Protein AF-A0A483NB66-F1 (afdb_monomer_lite)

Organism: Klebsiella pneumoniae (NCBI:txid573)

Structure (mmCIF, N/CA/C/O backbone):
data_AF-A0A483NB66-F1
#
_entry.id   AF-A0A483NB66-F1
#
loop_
_atom_site.group_PDB
_atom_site.id
_atom_site.type_symbol
_atom_site.label_atom_id
_atom_site.label_alt_id
_atom_site.label_comp_id
_atom_site.label_asym_id
_atom_site.label_entity_id
_atom_site.label_seq_id
_atom_site.pdbx_PDB_ins_code
_atom_site.Cartn_x
_atom_site.Cartn_y
_atom_site.Cartn_z
_atom_site.occupancy
_atom_site.B_iso_or_equiv
_atom_site.auth_seq_id
_atom_site.auth_comp_id
_atom_site.auth_asym_id
_atom_site.auth_atom_id
_atom_site.pdbx_PDB_model_num
ATOM 1 N N . MET A 1 1 ? 7.388 -8.065 25.284 1.00 48.97 1 MET A N 1
ATOM 2 C CA . MET A 1 1 ? 6.038 -8.455 24.818 1.00 48.97 1 MET A CA 1
ATOM 3 C C . MET A 1 1 ? 6.071 -9.949 24.514 1.00 48.97 1 MET A C 1
ATOM 5 O O . MET A 1 1 ? 6.668 -10.330 23.519 1.00 48.97 1 MET A O 1
ATOM 9 N N . GLN A 1 2 ? 5.559 -10.800 25.410 1.00 56.94 2 GLN A N 1
ATOM 10 C CA . GLN A 1 2 ? 5.579 -12.256 25.209 1.00 56.94 2 GLN A CA 1
ATOM 11 C C . GLN A 1 2 ? 4.582 -12.650 24.110 1.00 56.94 2 GLN A C 1
ATOM 13 O O . GLN A 1 2 ? 3.421 -12.242 24.143 1.00 56.94 2 GLN A O 1
ATOM 18 N N . LEU A 1 3 ? 5.042 -13.415 23.119 1.00 62.09 3 LEU A N 1
ATOM 19 C CA . LEU A 1 3 ? 4.192 -13.994 22.080 1.00 62.09 3 LEU A CA 1
ATOM 20 C C . LEU A 1 3 ? 3.319 -15.087 22.700 1.00 62.09 3 LEU A C 1
ATOM 22 O O . LEU A 1 3 ? 3.818 -16.022 23.322 1.00 62.09 3 LEU A O 1
ATOM 26 N N . ARG A 1 4 ? 2.002 -14.969 22.539 1.00 76.44 4 ARG A N 1
ATOM 27 C CA . ARG A 1 4 ? 1.055 -15.940 23.084 1.00 76.44 4 ARG A CA 1
ATOM 28 C C . ARG A 1 4 ? 1.075 -17.219 22.248 1.00 76.44 4 ARG A C 1
ATOM 30 O O . ARG A 1 4 ? 1.084 -17.143 21.022 1.00 76.44 4 ARG A O 1
ATOM 37 N N . ARG A 1 5 ? 1.020 -18.384 22.904 1.00 80.88 5 ARG A N 1
ATOM 38 C CA . ARG A 1 5 ? 1.103 -19.710 22.258 1.00 80.88 5 ARG A CA 1
ATOM 39 C C . ARG A 1 5 ? 0.131 -19.872 21.085 1.00 80.88 5 ARG A C 1
ATOM 41 O O . ARG A 1 5 ? 0.538 -20.330 20.029 1.00 80.88 5 ARG A O 1
ATOM 48 N N . GLU A 1 6 ? -1.119 -19.443 21.250 1.00 80.75 6 GLU A N 1
ATOM 49 C CA . GLU A 1 6 ? -2.149 -19.493 20.197 1.00 80.75 6 GLU A CA 1
ATOM 50 C C . GLU A 1 6 ? -1.767 -18.647 18.970 1.00 80.75 6 GLU A C 1
ATOM 52 O O . GLU A 1 6 ? -1.882 -19.104 17.839 1.00 80.75 6 GLU A O 1
ATOM 57 N N . SER A 1 7 ? -1.244 -17.438 19.191 1.00 77.62 7 SER A N 1
ATOM 58 C CA . SER A 1 7 ? -0.825 -16.524 18.122 1.00 77.62 7 SER A CA 1
ATOM 59 C C . SER A 1 7 ? 0.495 -16.933 17.463 1.00 77.62 7 SER A C 1
ATOM 61 O O . SER A 1 7 ? 0.779 -16.506 16.348 1.00 77.62 7 SER A O 1
ATOM 63 N N . LEU A 1 8 ? 1.328 -17.709 18.160 1.00 82.56 8 LEU A N 1
ATOM 64 C CA . LEU A 1 8 ? 2.515 -18.343 17.591 1.00 82.56 8 LEU A CA 1
ATOM 65 C C . LEU A 1 8 ? 2.111 -19.551 16.741 1.00 82.56 8 LEU A C 1
ATOM 67 O O . LEU A 1 8 ? 2.596 -19.711 15.628 1.00 82.56 8 LEU A O 1
ATOM 71 N N . LEU A 1 9 ? 1.180 -20.364 17.241 1.00 85.44 9 LEU A N 1
ATOM 72 C CA . LEU A 1 9 ? 0.667 -21.526 16.529 1.00 85.44 9 LEU A CA 1
ATOM 73 C C . LEU A 1 9 ? -0.046 -21.113 15.239 1.00 85.44 9 LEU A C 1
ATOM 75 O O . LEU A 1 9 ? 0.215 -21.712 14.205 1.00 85.44 9 LEU A O 1
ATOM 79 N N . SER A 1 10 ? -0.852 -20.046 15.251 1.00 81.62 10 SER A N 1
ATOM 80 C CA . SER A 1 10 ? -1.453 -19.522 14.018 1.00 81.62 10 SER A CA 1
ATOM 81 C C . SER A 1 10 ? -0.402 -19.079 13.002 1.00 81.62 10 SER A C 1
ATOM 83 O O . SER A 1 10 ? -0.559 -19.344 11.816 1.00 81.62 10 SER A O 1
ATOM 85 N N . LEU A 1 11 ? 0.685 -18.443 13.451 1.00 84.38 11 LEU A N 1
ATOM 86 C CA . LEU A 1 11 ? 1.775 -18.005 12.577 1.00 84.38 11 LEU A CA 1
ATOM 87 C C . LEU A 1 11 ? 2.494 -19.205 11.943 1.00 84.38 11 LEU A C 1
ATOM 89 O O . LEU A 1 11 ? 2.697 -19.226 10.733 1.00 84.38 11 LEU A O 1
ATOM 93 N N . ILE A 1 12 ? 2.818 -20.219 12.751 1.00 87.62 12 ILE A N 1
ATOM 94 C CA . ILE A 1 12 ? 3.437 -21.466 12.283 1.00 87.62 12 ILE A CA 1
ATOM 95 C C . ILE A 1 12 ? 2.516 -22.158 11.277 1.00 87.62 12 ILE A C 1
ATOM 97 O O . ILE A 1 12 ? 2.949 -22.502 10.183 1.00 87.62 12 ILE A O 1
ATOM 101 N N . VAL A 1 13 ? 1.230 -22.308 11.607 1.00 89.44 13 VAL A N 1
ATOM 102 C CA . VAL A 1 13 ? 0.246 -22.909 10.698 1.00 89.44 13 VAL A CA 1
ATOM 103 C C . VAL A 1 13 ? 0.124 -22.092 9.415 1.00 89.44 13 VAL A C 1
ATOM 105 O O . VAL A 1 13 ? 0.027 -22.689 8.355 1.00 89.44 13 VAL A O 1
ATOM 108 N N . THR A 1 14 ? 0.197 -20.759 9.470 1.00 88.38 14 THR A N 1
ATOM 109 C CA . THR A 1 14 ? 0.148 -19.909 8.266 1.00 88.38 14 THR A CA 1
ATOM 110 C C . THR A 1 14 ? 1.322 -20.175 7.330 1.00 88.38 14 THR A C 1
ATOM 112 O O . THR A 1 14 ? 1.153 -20.127 6.118 1.00 88.38 14 THR A O 1
ATOM 115 N N . PHE A 1 15 ? 2.501 -20.492 7.863 1.00 87.69 15 PHE A N 1
ATOM 116 C CA . PHE A 1 15 ? 3.656 -20.817 7.031 1.00 87.69 15 PHE A CA 1
ATOM 117 C C . PHE A 1 15 ? 3.438 -22.095 6.201 1.00 87.69 15 PHE A C 1
ATOM 119 O O . PHE A 1 15 ? 3.814 -22.138 5.035 1.00 87.69 15 PHE A O 1
ATOM 126 N N . PHE A 1 16 ? 2.790 -23.115 6.775 1.00 89.62 16 PHE A N 1
ATOM 127 C CA . PHE A 1 16 ? 2.528 -24.392 6.092 1.00 89.62 16 PHE A CA 1
ATOM 128 C C . PHE A 1 16 ? 1.206 -24.418 5.318 1.00 89.62 16 PHE A C 1
ATOM 130 O O . PHE A 1 16 ? 1.094 -25.057 4.277 1.00 89.62 16 PHE A O 1
ATOM 137 N N . SER A 1 17 ? 0.187 -23.741 5.836 1.00 92.50 17 SER A N 1
ATOM 138 C CA . SER A 1 17 ? -1.144 -23.637 5.253 1.00 92.50 17 SER A CA 1
ATOM 139 C C . SER A 1 17 ? -1.660 -22.205 5.429 1.00 92.50 17 SER A C 1
ATOM 141 O O . SER A 1 17 ? -2.334 -21.896 6.419 1.00 92.50 17 SER A O 1
ATOM 143 N N . PRO A 1 18 ? -1.349 -21.308 4.475 1.00 90.06 18 PRO A N 1
ATOM 144 C CA . PRO A 1 18 ? -1.627 -19.881 4.611 1.00 90.06 18 PRO A CA 1
ATOM 145 C C . PRO A 1 18 ? -3.104 -19.557 4.842 1.00 90.06 18 PRO A C 1
ATOM 147 O O . PRO A 1 18 ? -3.421 -18.719 5.682 1.00 90.06 18 PRO A O 1
ATOM 150 N N . LEU A 1 19 ? -4.020 -20.268 4.174 1.00 91.50 19 LEU A N 1
ATOM 151 C CA . LEU A 1 19 ? -5.461 -20.084 4.369 1.00 91.50 19 LEU A CA 1
ATOM 152 C C . LEU A 1 19 ? -5.915 -20.524 5.770 1.00 91.50 19 LEU A C 1
ATOM 154 O O . LEU A 1 19 ? -6.592 -19.766 6.464 1.00 91.50 19 LEU A O 1
ATOM 158 N N . ILE A 1 20 ? -5.531 -21.730 6.204 1.00 92.62 20 ILE A N 1
ATOM 159 C CA . ILE A 1 20 ? -5.926 -22.259 7.519 1.00 92.62 20 ILE A CA 1
ATOM 160 C C . ILE A 1 20 ? -5.334 -21.388 8.628 1.00 92.62 20 ILE A C 1
ATOM 162 O O . ILE A 1 20 ? -6.031 -21.033 9.577 1.00 92.62 20 ILE A O 1
ATOM 166 N N . GLY A 1 21 ? -4.068 -20.996 8.495 1.00 91.12 21 GLY A N 1
ATOM 167 C CA . GLY A 1 21 ? -3.398 -20.121 9.448 1.00 91.12 21 GLY A CA 1
ATOM 168 C C . GLY A 1 21 ? -4.013 -18.723 9.516 1.00 91.12 21 GLY A C 1
ATOM 169 O O . GLY A 1 21 ? -4.220 -18.211 10.617 1.00 91.12 21 GLY A O 1
ATOM 170 N N . ALA A 1 22 ? -4.406 -18.144 8.376 1.00 91.69 22 ALA A N 1
ATOM 171 C CA . ALA A 1 22 ? -5.147 -16.885 8.322 1.00 91.69 22 ALA A CA 1
ATOM 172 C C . ALA A 1 22 ? -6.494 -16.978 9.056 1.00 91.69 22 ALA A C 1
ATOM 174 O O . ALA A 1 22 ? -6.771 -16.156 9.935 1.00 91.69 22 ALA A O 1
ATOM 175 N N . VAL A 1 23 ? -7.300 -18.005 8.768 1.00 93.19 23 VAL A N 1
ATOM 176 C CA . VAL A 1 23 ? -8.582 -18.239 9.455 1.00 93.19 23 VAL A CA 1
ATOM 177 C C . VAL A 1 23 ? -8.361 -18.429 10.955 1.00 93.19 23 VAL A C 1
ATOM 179 O O . VAL A 1 23 ? -9.021 -17.779 11.767 1.00 93.19 23 VAL A O 1
ATOM 182 N N . LEU A 1 24 ? -7.386 -19.253 11.341 1.00 92.69 24 LEU A N 1
ATOM 183 C CA . LEU A 1 24 ? -7.061 -19.487 12.742 1.00 92.69 24 LEU A CA 1
ATOM 184 C C . LEU A 1 24 ? -6.638 -18.190 13.442 1.00 92.69 24 LEU A C 1
ATOM 186 O O . LEU A 1 24 ? -7.118 -17.910 14.535 1.00 92.69 24 LEU A O 1
ATOM 190 N N . SER A 1 25 ? -5.814 -17.361 12.795 1.00 92.94 25 SER A N 1
ATOM 191 C CA . SER A 1 25 ? -5.353 -16.087 13.356 1.00 92.94 25 SER A CA 1
ATOM 192 C C . SER A 1 25 ? -6.499 -15.102 13.631 1.00 92.94 25 SER A C 1
ATOM 194 O O . SER A 1 25 ? -6.454 -14.382 14.632 1.00 92.94 25 SER A O 1
ATOM 196 N N . LEU A 1 26 ? -7.552 -15.112 12.801 1.00 92.81 26 LEU A N 1
ATOM 197 C CA . LEU A 1 26 ? -8.779 -14.338 13.013 1.00 92.81 26 LEU A CA 1
ATOM 198 C C . LEU A 1 26 ? -9.603 -14.889 14.182 1.00 92.81 26 LEU A C 1
ATOM 200 O O . LEU A 1 26 ? -10.055 -14.121 15.033 1.00 92.81 26 LEU A O 1
ATOM 204 N N . LEU A 1 27 ? -9.770 -16.213 14.254 1.00 91.44 27 LEU A N 1
ATOM 205 C CA . LEU A 1 27 ? -10.537 -16.878 15.312 1.00 91.44 27 LEU A CA 1
ATOM 206 C C . LEU A 1 27 ? -9.875 -16.738 16.689 1.00 91.44 27 LEU A C 1
ATOM 208 O O . LEU A 1 27 ? -10.562 -16.541 17.692 1.00 91.44 27 LEU A O 1
ATOM 212 N N . THR A 1 28 ? -8.544 -16.797 16.743 1.00 90.62 28 THR A N 1
ATOM 213 C CA . THR A 1 28 ? -7.761 -16.686 17.983 1.00 90.62 28 THR A CA 1
ATOM 214 C C . THR A 1 28 ? -7.297 -15.259 18.279 1.00 90.62 28 THR A C 1
ATOM 216 O O . THR A 1 28 ? -6.457 -15.052 19.160 1.00 90.62 28 THR A O 1
ATOM 219 N N . TYR A 1 29 ? -7.799 -14.259 17.547 1.00 91.31 29 TYR A N 1
ATOM 220 C CA . TYR A 1 29 ? -7.383 -12.871 17.721 1.00 91.31 29 TYR A CA 1
ATOM 221 C C . TYR A 1 29 ? -7.618 -12.382 19.158 1.00 91.31 29 TYR A C 1
ATOM 223 O O . TYR A 1 29 ? -8.700 -12.529 19.737 1.00 91.31 29 TYR A O 1
ATOM 231 N N . LYS A 1 30 ? -6.603 -11.710 19.711 1.00 87.19 30 LYS A N 1
ATOM 232 C CA . LYS A 1 30 ? -6.702 -10.963 20.966 1.00 87.19 30 LYS A CA 1
ATOM 233 C C . LYS A 1 30 ? -6.041 -9.599 20.838 1.00 87.19 30 LYS A C 1
ATOM 235 O O . LYS A 1 30 ? -4.994 -9.461 20.202 1.00 87.19 30 LYS A O 1
ATOM 240 N N . ARG A 1 31 ? -6.643 -8.608 21.501 1.00 84.81 31 ARG A N 1
ATOM 241 C CA . ARG A 1 31 ? -6.078 -7.263 21.646 1.00 84.81 31 ARG A CA 1
ATOM 242 C C . ARG A 1 31 ? -4.648 -7.335 22.190 1.00 84.81 31 ARG A C 1
ATOM 244 O O . ARG A 1 31 ? -4.374 -8.113 23.101 1.00 84.81 31 ARG A O 1
ATOM 251 N N . GLY A 1 32 ? -3.759 -6.523 21.627 1.00 84.81 32 GLY A N 1
ATOM 252 C CA . GLY A 1 32 ? -2.329 -6.502 21.931 1.00 84.81 32 GLY A CA 1
ATOM 253 C C . GLY A 1 32 ? -1.484 -7.426 21.049 1.00 84.81 32 GLY A C 1
ATOM 254 O O . GLY A 1 32 ? -0.264 -7.309 21.072 1.00 84.81 32 GLY A O 1
ATOM 255 N N . HIS A 1 33 ? -2.091 -8.315 20.254 1.00 87.50 33 HIS A N 1
ATOM 256 C CA . HIS A 1 33 ? -1.392 -9.218 19.327 1.00 87.50 33 HIS A CA 1
ATOM 257 C C . HIS A 1 33 ? -1.778 -8.975 17.859 1.00 87.50 33 HIS A C 1
ATOM 259 O O . HIS A 1 33 ? -1.727 -9.882 17.030 1.00 87.50 33 HIS A O 1
ATOM 265 N N . GLU A 1 34 ? -2.137 -7.737 17.517 1.00 91.56 34 GLU A N 1
ATOM 266 C CA . GLU A 1 34 ? -2.588 -7.335 16.179 1.00 91.56 34 GLU A CA 1
ATOM 267 C C . GLU A 1 34 ? -1.560 -7.671 15.093 1.00 91.56 34 GLU A C 1
ATOM 269 O O . GLU A 1 34 ? -1.915 -8.156 14.023 1.00 91.56 34 GLU A O 1
ATOM 274 N N . LYS A 1 35 ? -0.268 -7.488 15.391 1.00 91.25 35 LYS A N 1
ATOM 275 C CA . LYS A 1 35 ? 0.816 -7.761 14.439 1.00 91.25 35 LYS A CA 1
ATOM 276 C C . LYS A 1 35 ? 0.807 -9.203 13.935 1.00 91.25 35 LYS A C 1
ATOM 278 O O . LYS A 1 35 ? 1.065 -9.413 12.757 1.00 91.25 35 LYS A O 1
ATOM 283 N N . ASN A 1 36 ? 0.496 -10.179 14.789 1.00 90.44 36 ASN A N 1
ATOM 284 C CA . ASN A 1 36 ? 0.481 -11.588 14.390 1.00 90.44 36 ASN A CA 1
ATOM 285 C C . ASN A 1 36 ? -0.645 -11.867 13.398 1.00 90.44 36 ASN A C 1
ATOM 287 O O . ASN A 1 36 ? -0.429 -12.572 12.415 1.00 90.44 36 ASN A O 1
ATOM 291 N N . LEU A 1 37 ? -1.822 -11.281 13.633 1.00 94.12 37 LEU A N 1
ATOM 292 C CA . LEU A 1 37 ? -2.934 -11.339 12.690 1.00 94.12 37 LEU A CA 1
ATOM 293 C C . LEU A 1 37 ? -2.529 -10.712 11.350 1.00 94.12 37 LEU A C 1
ATOM 295 O O . LEU A 1 37 ? -2.723 -11.322 10.304 1.00 94.12 37 LEU A O 1
ATOM 299 N N . PHE A 1 38 ? -1.909 -9.529 11.375 1.00 96.19 38 PHE A N 1
ATOM 300 C CA . PHE A 1 38 ? -1.536 -8.822 10.145 1.00 96.19 38 PHE A CA 1
ATOM 301 C C . PHE A 1 38 ? -0.496 -9.593 9.344 1.00 96.19 38 PHE A C 1
ATOM 303 O O . PHE A 1 38 ? -0.653 -9.733 8.137 1.00 96.19 38 PHE A O 1
ATOM 310 N N . VAL A 1 39 ? 0.527 -10.142 10.006 1.00 95.56 39 VAL A N 1
ATOM 311 C CA . VAL A 1 39 ? 1.520 -11.001 9.351 1.00 95.56 39 VAL A CA 1
ATOM 312 C C . VAL A 1 39 ? 0.854 -12.249 8.777 1.00 95.56 39 VAL A C 1
ATOM 314 O O . VAL A 1 39 ? 1.129 -12.588 7.633 1.00 95.56 39 VAL A O 1
ATOM 317 N N . SER A 1 40 ? -0.063 -12.889 9.509 1.00 95.12 40 SER A N 1
ATOM 318 C CA . SER A 1 40 ? -0.739 -14.102 9.027 1.00 95.12 40 SER A CA 1
ATOM 319 C C . SER A 1 40 ? -1.568 -13.827 7.762 1.00 95.12 40 SER A C 1
ATOM 321 O O . SER A 1 40 ? -1.451 -14.533 6.765 1.00 95.12 40 SER A O 1
ATOM 323 N N . LEU A 1 41 ? -2.342 -12.738 7.753 1.00 96.56 41 LEU A N 1
ATOM 324 C CA . LEU A 1 41 ? -3.110 -12.317 6.574 1.00 96.56 41 LEU A CA 1
ATOM 325 C C . LEU A 1 41 ? -2.212 -11.868 5.409 1.00 96.56 41 LEU A C 1
ATOM 327 O O . LEU A 1 41 ? -2.539 -12.115 4.251 1.00 96.56 41 LEU A O 1
ATOM 331 N N . SER A 1 42 ? -1.065 -11.252 5.703 1.00 97.12 42 SER A N 1
ATOM 332 C CA . SER A 1 42 ? -0.089 -10.844 4.682 1.00 97.12 42 SER A CA 1
ATOM 333 C C . SER A 1 42 ? 0.599 -12.049 4.040 1.00 97.12 42 SER A C 1
ATOM 335 O O . SER A 1 42 ? 0.786 -12.064 2.830 1.00 97.12 42 SER A O 1
ATOM 337 N N . LEU A 1 43 ? 0.935 -13.077 4.827 1.00 95.31 43 LEU A N 1
ATOM 338 C CA . LEU A 1 43 ? 1.479 -14.344 4.327 1.00 95.31 43 LEU A CA 1
ATOM 339 C C . LEU A 1 43 ? 0.458 -15.099 3.474 1.00 95.31 43 LEU A C 1
ATOM 341 O O . LEU A 1 43 ? 0.822 -15.677 2.455 1.00 95.31 43 LEU A O 1
ATOM 345 N N . PHE A 1 44 ? -0.821 -15.062 3.850 1.00 95.06 44 PHE A N 1
ATOM 346 C CA . PHE A 1 44 ? -1.884 -15.589 3.001 1.00 95.06 44 PHE A CA 1
ATOM 347 C C . PHE A 1 44 ? -1.966 -14.848 1.663 1.00 95.06 44 PHE A C 1
ATOM 349 O O . PHE A 1 44 ? -1.959 -15.495 0.619 1.00 95.06 44 PHE A O 1
ATOM 356 N N . ALA A 1 45 ? -1.964 -13.512 1.678 1.00 94.69 45 ALA A N 1
ATOM 357 C CA . ALA A 1 45 ? -1.950 -12.722 0.450 1.00 94.69 45 ALA A CA 1
ATOM 358 C C . ALA A 1 45 ? -0.715 -13.020 -0.414 1.00 94.69 45 ALA A C 1
ATOM 360 O O . ALA A 1 45 ? -0.875 -13.240 -1.609 1.00 94.69 45 ALA A O 1
ATOM 361 N N . PHE A 1 46 ? 0.476 -13.103 0.194 1.00 94.81 46 PHE A N 1
ATOM 362 C CA . PHE A 1 46 ? 1.716 -13.510 -0.472 1.00 94.81 46 PHE A CA 1
ATOM 363 C C . PHE A 1 46 ? 1.562 -14.866 -1.161 1.00 94.81 46 PHE A C 1
ATOM 365 O O . PHE A 1 46 ? 1.865 -14.996 -2.339 1.00 94.81 46 PHE A O 1
ATOM 372 N N . ALA A 1 47 ? 1.084 -15.880 -0.436 1.00 92.94 47 ALA A N 1
ATOM 373 C CA . ALA A 1 47 ? 0.965 -17.229 -0.968 1.00 92.94 47 ALA A CA 1
ATOM 374 C C . ALA A 1 47 ? -0.015 -17.293 -2.141 1.00 92.94 47 ALA A C 1
ATOM 376 O O . ALA A 1 47 ? 0.276 -17.944 -3.136 1.00 92.94 47 ALA A O 1
ATOM 377 N N . VAL A 1 48 ? -1.149 -16.590 -2.054 1.00 90.81 48 VAL A N 1
ATOM 378 C CA . VAL A 1 48 ? -2.114 -16.521 -3.158 1.00 90.81 48 VAL A CA 1
ATOM 379 C C . VAL A 1 48 ? -1.478 -15.883 -4.388 1.00 90.81 48 VAL A C 1
ATOM 381 O O . VAL A 1 48 ? -1.586 -16.438 -5.475 1.00 90.81 48 VAL A O 1
ATOM 384 N N . THR A 1 49 ? -0.813 -14.737 -4.234 1.00 90.81 49 THR A N 1
ATOM 385 C CA . THR A 1 49 ? -0.300 -13.956 -5.369 1.00 90.81 49 THR A CA 1
ATOM 386 C C . THR A 1 49 ? 0.996 -14.497 -5.951 1.00 90.81 49 THR A C 1
ATOM 388 O O . THR A 1 49 ? 1.235 -14.314 -7.139 1.00 90.81 49 THR A O 1
ATOM 391 N N . TYR A 1 50 ? 1.793 -15.219 -5.166 1.00 89.19 50 TYR A N 1
ATOM 392 C CA . TYR A 1 50 ? 2.999 -15.898 -5.635 1.00 89.19 50 TYR A CA 1
ATOM 393 C C . TYR A 1 50 ? 2.708 -16.897 -6.764 1.00 89.19 50 TYR A C 1
ATOM 395 O O . TYR A 1 50 ? 3.501 -17.030 -7.692 1.00 89.19 50 TYR A O 1
ATOM 403 N N . PHE A 1 51 ? 1.558 -17.575 -6.708 1.00 83.00 51 PHE A N 1
ATOM 404 C CA . PHE A 1 51 ? 1.136 -18.535 -7.733 1.00 83.00 51 PHE A CA 1
ATOM 405 C C . PHE A 1 51 ? 0.333 -17.906 -8.877 1.00 83.00 51 PHE A C 1
ATOM 407 O O . PHE A 1 51 ? -0.090 -18.620 -9.786 1.00 83.00 51 PHE A O 1
ATOM 414 N N . ILE A 1 52 ? 0.110 -16.589 -8.859 1.00 77.62 52 ILE A N 1
ATOM 415 C CA . ILE A 1 52 ? -0.575 -15.909 -9.957 1.00 77.62 52 ILE A CA 1
ATOM 416 C C . ILE A 1 52 ? 0.441 -15.672 -11.081 1.00 77.62 52 ILE A C 1
ATOM 418 O O . ILE A 1 52 ? 1.455 -15.006 -10.856 1.00 77.62 52 ILE A O 1
ATOM 422 N N . PRO A 1 53 ? 0.198 -16.191 -12.299 1.00 69.50 53 PRO A N 1
ATOM 423 C CA . PRO A 1 53 ? 1.099 -15.952 -13.415 1.00 69.50 53 PRO A CA 1
ATOM 424 C C . PRO A 1 53 ? 1.126 -14.457 -13.770 1.00 69.50 53 PRO A C 1
ATOM 426 O O . PRO A 1 53 ? 0.119 -13.762 -13.602 1.00 69.50 53 PRO A O 1
ATOM 429 N N . PRO A 1 54 ? 2.249 -13.941 -14.297 1.00 67.00 54 PRO A N 1
ATOM 430 C CA . PRO A 1 54 ? 2.310 -12.562 -14.747 1.00 67.00 54 PRO A CA 1
ATOM 431 C C . PRO A 1 54 ? 1.348 -12.362 -15.921 1.00 67.00 54 PRO A C 1
ATOM 433 O O . PRO A 1 54 ? 1.525 -12.938 -16.991 1.00 67.00 54 PRO A O 1
ATOM 436 N N . LEU A 1 55 ? 0.323 -11.538 -15.714 1.00 71.06 55 LEU A N 1
ATOM 437 C CA . LEU A 1 55 ? -0.639 -11.139 -16.739 1.00 71.06 55 LEU A CA 1
ATOM 438 C C . LEU A 1 55 ? -0.473 -9.647 -17.045 1.00 71.06 55 LEU A C 1
ATOM 440 O O . LEU A 1 55 ? -0.087 -8.866 -16.178 1.00 71.06 55 LEU A O 1
ATOM 444 N N . GLN A 1 56 ? -0.792 -9.247 -18.277 1.00 74.62 56 GLN A N 1
ATOM 445 C CA . GLN A 1 56 ? -0.876 -7.842 -18.703 1.00 74.62 56 GLN A CA 1
ATOM 446 C C . GLN A 1 56 ? 0.365 -6.999 -18.332 1.00 74.62 56 GLN A C 1
ATOM 448 O O . GLN A 1 56 ? 1.445 -7.238 -18.876 1.00 74.62 56 GLN A O 1
ATOM 453 N N . ASP A 1 57 ? 0.226 -6.005 -17.440 1.00 76.12 57 ASP A N 1
ATOM 454 C CA . ASP A 1 57 ? 1.333 -5.125 -17.045 1.00 76.12 57 ASP A CA 1
ATOM 455 C C . ASP A 1 57 ? 2.455 -5.925 -16.385 1.00 76.12 57 ASP A C 1
ATOM 457 O O . ASP A 1 57 ? 3.619 -5.720 -16.713 1.00 76.12 57 ASP A O 1
ATOM 461 N N . LEU A 1 58 ? 2.122 -6.909 -15.549 1.00 80.75 58 LEU A N 1
ATOM 462 C CA . LEU A 1 58 ? 3.118 -7.722 -14.864 1.00 80.75 58 LEU A CA 1
ATOM 463 C C . LEU A 1 58 ? 3.976 -8.533 -15.852 1.00 80.75 58 LEU A C 1
ATOM 465 O O . LEU A 1 58 ? 5.197 -8.590 -15.705 1.00 80.75 58 LEU A O 1
ATOM 469 N N . TYR A 1 59 ? 3.365 -9.080 -16.909 1.00 84.69 59 TYR A N 1
ATOM 470 C CA . TYR A 1 59 ? 4.099 -9.745 -17.994 1.00 84.69 59 TYR A CA 1
ATOM 471 C C . TYR A 1 59 ? 5.003 -8.768 -18.746 1.00 84.69 59 TYR A C 1
ATOM 473 O O . TYR A 1 59 ? 6.183 -9.042 -18.951 1.00 84.69 59 TYR A O 1
ATOM 481 N N . ARG A 1 60 ? 4.483 -7.583 -19.078 1.00 85.31 60 ARG A N 1
ATOM 482 C CA . ARG A 1 60 ? 5.261 -6.524 -19.727 1.00 85.31 60 ARG A CA 1
ATOM 483 C C . ARG A 1 60 ? 6.483 -6.118 -18.896 1.00 85.31 60 ARG A C 1
ATOM 485 O O . ARG A 1 60 ? 7.557 -5.926 -19.459 1.00 85.31 60 ARG A O 1
ATOM 492 N N . ARG A 1 61 ? 6.349 -6.003 -17.570 1.00 87.38 61 ARG A N 1
ATOM 493 C CA . ARG A 1 61 ? 7.469 -5.676 -16.664 1.00 87.38 61 ARG A CA 1
ATOM 494 C C . ARG A 1 61 ? 8.485 -6.798 -16.564 1.00 87.38 61 ARG A C 1
ATOM 496 O O . ARG A 1 61 ? 9.686 -6.533 -16.511 1.00 87.38 61 ARG A O 1
ATOM 503 N N . TYR A 1 62 ? 8.025 -8.040 -16.602 1.00 89.31 62 TYR A N 1
ATOM 504 C CA . TYR A 1 62 ? 8.922 -9.177 -16.676 1.00 89.31 62 TYR A CA 1
ATOM 505 C C . TYR A 1 62 ? 9.776 -9.138 -17.952 1.00 89.31 62 TYR A C 1
ATOM 507 O O . TYR A 1 62 ? 11.003 -9.195 -17.869 1.00 89.31 62 TYR A O 1
ATOM 515 N N . THR A 1 63 ? 9.150 -8.969 -19.121 1.00 90.44 63 THR A N 1
ATOM 516 C CA . THR A 1 63 ? 9.842 -9.055 -20.416 1.00 90.44 63 THR A CA 1
ATOM 517 C C . THR A 1 63 ? 10.674 -7.827 -20.762 1.00 90.44 63 THR A C 1
ATOM 519 O O . THR A 1 63 ? 11.747 -7.977 -21.334 1.00 90.44 63 THR A O 1
ATOM 522 N N . LEU A 1 64 ? 10.198 -6.619 -20.442 1.00 89.25 64 LEU A N 1
ATOM 523 C CA . LEU A 1 64 ? 10.865 -5.371 -20.836 1.00 89.25 64 LEU A CA 1
ATOM 524 C C . LEU A 1 64 ? 11.847 -4.840 -19.790 1.00 89.25 64 LEU A C 1
ATOM 526 O O . LEU A 1 64 ? 12.686 -4.012 -20.127 1.00 89.25 64 LEU A O 1
ATOM 530 N N . ASN A 1 65 ? 11.741 -5.273 -18.530 1.00 90.19 65 ASN A N 1
ATOM 531 C CA . ASN A 1 65 ? 12.575 -4.745 -17.451 1.00 90.19 65 ASN A CA 1
ATOM 532 C C . ASN A 1 65 ? 13.373 -5.849 -16.759 1.00 90.19 65 ASN A C 1
ATOM 534 O O . ASN A 1 65 ? 14.596 -5.830 -16.802 1.00 90.19 65 ASN A O 1
ATOM 538 N N . TYR A 1 66 ? 12.714 -6.846 -16.170 1.00 92.12 66 TYR A N 1
ATOM 539 C CA . TYR A 1 66 ? 13.424 -7.841 -15.363 1.00 92.12 66 TYR A CA 1
ATOM 540 C C . TYR A 1 66 ? 14.338 -8.772 -16.182 1.00 92.12 66 TYR A C 1
ATOM 542 O O . TYR A 1 66 ? 15.464 -9.048 -15.766 1.00 92.12 66 TYR A O 1
ATOM 550 N N . LEU A 1 67 ? 13.869 -9.275 -17.331 1.00 93.31 67 LEU A N 1
ATOM 551 C CA . LEU A 1 67 ? 14.660 -10.166 -18.188 1.00 93.31 67 LEU A CA 1
ATOM 552 C C . LEU A 1 67 ? 15.904 -9.487 -18.793 1.00 93.31 67 LEU A C 1
ATOM 554 O O . LEU A 1 67 ? 16.968 -10.104 -18.713 1.00 93.31 67 LEU A O 1
ATOM 558 N N . PRO A 1 68 ? 15.816 -8.259 -19.350 1.00 93.50 68 PRO A N 1
ATOM 559 C CA . PRO A 1 68 ? 16.961 -7.592 -19.972 1.00 93.50 68 PRO A CA 1
ATOM 560 C C . PRO A 1 68 ? 18.010 -7.067 -18.988 1.00 93.50 68 PRO A C 1
ATOM 562 O O . PRO A 1 68 ? 19.148 -6.838 -19.390 1.00 93.50 68 PRO A O 1
ATOM 565 N N . TYR A 1 69 ? 17.652 -6.856 -17.718 1.00 94.69 69 TYR A N 1
ATOM 566 C CA . TYR A 1 69 ? 18.616 -6.419 -16.710 1.00 94.69 69 TYR A CA 1
ATOM 567 C C . TYR A 1 69 ? 19.757 -7.430 -16.538 1.00 94.69 69 TYR A C 1
ATOM 569 O O . TYR A 1 69 ? 19.555 -8.644 -16.523 1.00 94.69 69 TYR A O 1
ATOM 577 N N . SER A 1 70 ? 20.969 -6.920 -16.365 1.00 91.56 70 SER A N 1
ATOM 578 C CA . SER A 1 70 ? 22.196 -7.693 -16.176 1.00 91.56 70 SER A CA 1
ATOM 579 C C . SER A 1 70 ? 22.998 -7.142 -14.993 1.00 91.56 70 SER A C 1
ATOM 581 O O . SER A 1 70 ? 22.630 -6.138 -14.377 1.00 91.56 70 SER A O 1
ATOM 583 N N . GLU A 1 71 ? 24.127 -7.775 -14.671 1.00 88.25 71 GLU A N 1
ATOM 584 C CA . GLU A 1 71 ? 25.038 -7.259 -13.641 1.00 88.25 71 GLU A CA 1
ATOM 585 C C . GLU A 1 71 ? 25.567 -5.854 -13.974 1.00 88.25 71 GLU A C 1
ATOM 587 O O . GLU A 1 71 ? 25.732 -5.027 -13.069 1.00 88.25 71 GLU A O 1
ATOM 592 N N . SER A 1 72 ? 25.749 -5.567 -15.270 1.00 92.94 72 SER A N 1
ATOM 593 C CA . SER A 1 72 ? 26.231 -4.281 -15.781 1.00 92.94 72 SER A CA 1
ATOM 594 C C . SER A 1 72 ? 25.170 -3.181 -15.799 1.00 92.94 72 SER A C 1
ATOM 596 O O . SER A 1 72 ? 25.534 -2.010 -15.850 1.00 92.94 72 SER A O 1
ATOM 598 N N . THR A 1 73 ? 23.877 -3.511 -15.709 1.00 94.56 73 THR A N 1
ATOM 599 C CA . THR A 1 73 ? 22.820 -2.497 -15.613 1.00 94.56 73 THR A CA 1
ATOM 600 C C . THR A 1 73 ? 22.972 -1.696 -14.318 1.00 94.56 73 THR A C 1
ATOM 602 O O . THR A 1 73 ? 22.981 -2.263 -13.217 1.00 94.56 73 THR A O 1
ATOM 605 N N . THR A 1 74 ? 23.086 -0.371 -14.413 1.00 95.38 74 THR A N 1
ATOM 606 C CA . THR A 1 74 ? 23.142 0.506 -13.238 1.00 95.38 74 THR A CA 1
ATOM 607 C C . THR A 1 74 ? 21.740 0.919 -12.782 1.00 95.38 74 THR A C 1
ATOM 609 O O . THR A 1 74 ? 20.763 0.827 -13.524 1.00 95.38 74 THR A O 1
ATOM 612 N N . TYR A 1 75 ? 21.617 1.396 -11.539 1.00 93.69 75 TYR A N 1
ATOM 613 C CA . TYR A 1 75 ? 20.339 1.931 -11.051 1.00 93.69 75 TYR A CA 1
ATOM 614 C C . TYR A 1 75 ? 19.904 3.190 -11.807 1.00 93.69 75 TYR A C 1
ATOM 616 O O . TYR A 1 75 ? 18.706 3.418 -11.929 1.00 93.69 75 TYR A O 1
ATOM 624 N N . ILE A 1 76 ? 20.849 3.976 -12.333 1.00 94.12 76 ILE A N 1
ATOM 625 C CA . ILE A 1 76 ? 20.547 5.152 -13.158 1.00 94.12 76 ILE A CA 1
ATOM 626 C C . ILE A 1 76 ? 19.924 4.698 -14.480 1.00 94.12 76 ILE A C 1
ATOM 628 O O . ILE A 1 76 ? 18.865 5.205 -14.850 1.00 94.12 76 ILE A O 1
ATOM 632 N N . ASP A 1 77 ? 20.501 3.686 -15.134 1.00 92.19 77 ASP A N 1
ATOM 633 C CA . ASP A 1 77 ? 19.944 3.120 -16.372 1.00 92.19 77 ASP A CA 1
ATOM 634 C C . ASP A 1 77 ? 18.523 2.594 -16.148 1.00 92.19 77 ASP A C 1
ATOM 636 O O . ASP A 1 77 ? 17.637 2.803 -16.970 1.00 92.19 77 ASP A O 1
ATOM 640 N N . ALA A 1 78 ? 18.287 1.951 -15.000 1.00 90.69 78 ALA A N 1
ATOM 641 C CA . ALA A 1 78 ? 16.994 1.362 -14.681 1.00 90.69 78 ALA A CA 1
ATOM 642 C C . ALA A 1 78 ? 15.877 2.388 -14.433 1.00 90.69 78 ALA A C 1
ATOM 644 O O . ALA A 1 78 ? 14.717 2.036 -14.618 1.00 90.69 78 ALA A O 1
ATOM 645 N N . ILE A 1 79 ? 16.187 3.617 -14.003 1.00 91.69 79 ILE A N 1
ATOM 646 C CA . ILE A 1 79 ? 15.173 4.644 -13.683 1.00 91.69 79 ILE A CA 1
ATOM 647 C C . ILE A 1 79 ? 15.063 5.747 -14.741 1.00 91.69 79 ILE A C 1
ATOM 649 O O . ILE A 1 79 ? 14.090 6.502 -14.738 1.00 91.69 79 ILE A O 1
ATOM 653 N N . THR A 1 80 ? 16.051 5.877 -15.627 1.00 88.44 80 THR A N 1
ATOM 654 C CA . THR A 1 80 ? 16.088 6.959 -16.617 1.00 88.44 80 THR A CA 1
ATOM 655 C C . THR A 1 80 ? 14.892 6.866 -17.566 1.00 88.44 80 THR A C 1
ATOM 657 O O . THR A 1 80 ? 14.574 5.804 -18.090 1.00 88.44 80 THR A O 1
ATOM 660 N N . GLY A 1 81 ? 14.199 7.991 -17.777 1.00 82.75 81 GLY A N 1
ATOM 661 C CA . GLY A 1 81 ? 12.999 8.041 -18.623 1.00 82.75 81 GLY A CA 1
ATOM 662 C C . GLY A 1 81 ? 11.741 7.446 -17.979 1.00 82.75 81 GLY A C 1
ATOM 663 O O . GLY A 1 81 ? 10.708 7.326 -18.638 1.00 82.75 81 GLY A O 1
ATOM 664 N N . HIS A 1 82 ? 11.788 7.077 -16.696 1.00 85.19 82 HIS A N 1
ATOM 665 C CA . HIS A 1 82 ? 10.646 6.523 -15.982 1.00 85.19 82 HIS A CA 1
ATOM 666 C C . HIS A 1 82 ? 10.143 7.452 -14.881 1.00 85.19 82 HIS A C 1
ATOM 668 O O . HIS A 1 82 ? 10.901 7.994 -14.085 1.00 85.19 82 HIS A O 1
ATOM 674 N N . VAL A 1 83 ? 8.821 7.602 -14.838 1.00 82.38 83 VAL A N 1
ATOM 675 C CA . VAL A 1 83 ? 8.117 8.423 -13.849 1.00 82.38 83 VAL A CA 1
ATOM 676 C C . VAL A 1 83 ? 7.965 7.680 -12.514 1.00 82.38 83 VAL A C 1
ATOM 678 O O . VAL A 1 83 ? 8.214 8.236 -11.449 1.00 82.38 83 VAL A O 1
ATOM 681 N N . ASP A 1 84 ? 7.613 6.395 -12.570 1.00 87.19 84 ASP A N 1
ATOM 682 C CA . ASP A 1 84 ? 7.415 5.551 -11.389 1.00 87.19 84 ASP A CA 1
ATOM 683 C C . ASP A 1 84 ? 8.685 4.740 -11.101 1.00 87.19 84 ASP A C 1
ATOM 685 O O . ASP A 1 84 ? 8.862 3.642 -11.629 1.00 87.19 84 ASP A O 1
ATOM 689 N N . ILE A 1 85 ? 9.590 5.281 -10.293 1.00 89.94 85 ILE A N 1
ATOM 690 C CA . ILE A 1 85 ? 10.962 4.768 -10.161 1.00 89.94 85 ILE A CA 1
ATOM 691 C C . ILE A 1 85 ? 11.102 3.523 -9.270 1.00 89.94 85 ILE A C 1
ATOM 693 O O . ILE A 1 85 ? 11.961 2.681 -9.534 1.00 89.94 85 ILE A O 1
ATOM 697 N N . LEU A 1 86 ? 10.278 3.369 -8.224 1.00 90.81 86 LEU A N 1
ATOM 698 C CA . LEU A 1 86 ? 10.532 2.380 -7.163 1.00 90.81 86 LEU A CA 1
ATOM 699 C C . LEU A 1 86 ? 10.508 0.940 -7.687 1.00 90.81 86 LEU A C 1
ATOM 701 O O . LEU A 1 86 ? 11.354 0.130 -7.314 1.00 90.81 86 LEU A O 1
ATOM 705 N N . MET A 1 87 ? 9.569 0.635 -8.581 1.00 90.06 87 MET A N 1
ATOM 706 C CA . MET A 1 87 ? 9.442 -0.696 -9.170 1.00 90.06 87 MET A CA 1
ATOM 707 C C . MET A 1 87 ? 10.715 -1.092 -9.930 1.00 90.06 87 MET A C 1
ATOM 709 O O . MET A 1 87 ? 11.199 -2.205 -9.758 1.00 90.06 87 MET A O 1
ATOM 713 N N . TYR A 1 88 ? 11.302 -0.195 -10.726 1.00 91.38 88 TYR A N 1
ATOM 714 C CA . TYR A 1 88 ? 12.513 -0.510 -11.494 1.00 91.38 88 TYR A CA 1
ATOM 715 C C . TYR A 1 88 ? 13.725 -0.743 -10.588 1.00 91.38 88 TYR A C 1
ATOM 717 O O . TYR A 1 88 ? 14.498 -1.672 -10.821 1.00 91.38 88 TYR A O 1
ATOM 725 N N . VAL A 1 89 ? 13.842 0.032 -9.503 1.00 93.44 89 VAL A N 1
ATOM 726 C CA . VAL A 1 89 ? 14.865 -0.184 -8.468 1.00 93.44 89 VAL A CA 1
ATOM 727 C C . VAL A 1 89 ? 14.710 -1.569 -7.833 1.00 93.44 89 VAL A C 1
ATOM 729 O O . VAL A 1 89 ? 15.690 -2.303 -7.716 1.00 93.44 89 VAL A O 1
ATOM 732 N N . VAL A 1 90 ? 13.483 -1.957 -7.471 1.00 92.62 90 VAL A N 1
ATOM 733 C CA . VAL A 1 90 ? 13.185 -3.275 -6.887 1.00 92.62 90 VAL A CA 1
ATOM 734 C C . VAL A 1 90 ? 13.497 -4.393 -7.884 1.00 92.62 90 VAL A C 1
ATOM 736 O O . VAL A 1 90 ? 14.175 -5.352 -7.528 1.00 92.62 90 VAL A O 1
ATOM 739 N N . LEU A 1 91 ? 13.075 -4.271 -9.145 1.00 93.06 91 LEU A N 1
ATOM 740 C CA . LEU A 1 91 ? 13.331 -5.289 -10.167 1.00 93.06 91 LEU A CA 1
ATOM 741 C C . LEU A 1 91 ? 14.826 -5.475 -10.445 1.00 93.06 91 LEU A C 1
ATOM 743 O O . LEU A 1 91 ? 15.278 -6.616 -10.557 1.00 93.06 91 LEU A O 1
ATOM 747 N N . LEU A 1 92 ? 15.604 -4.388 -10.504 1.00 95.38 92 LEU A N 1
ATOM 748 C CA . LEU A 1 92 ? 17.055 -4.481 -10.659 1.00 95.38 92 LEU A CA 1
ATOM 749 C C . LEU A 1 92 ? 17.707 -5.124 -9.429 1.00 95.38 92 LEU A C 1
ATOM 751 O O . LEU A 1 92 ? 18.553 -6.003 -9.585 1.00 95.38 92 LEU A O 1
ATOM 755 N N . PHE A 1 93 ? 17.287 -4.751 -8.214 1.00 95.31 93 PHE A N 1
ATOM 756 C CA . PHE A 1 93 ? 17.754 -5.404 -6.987 1.00 95.31 93 PHE A CA 1
ATOM 757 C C . PHE A 1 93 ? 17.483 -6.913 -7.030 1.00 95.31 93 PHE A C 1
ATOM 759 O O . PHE A 1 93 ? 18.374 -7.708 -6.736 1.00 95.31 93 PHE A O 1
ATOM 766 N N . PHE A 1 94 ? 16.287 -7.324 -7.455 1.00 94.69 94 PHE A N 1
ATOM 767 C CA . PHE A 1 94 ? 15.909 -8.735 -7.523 1.00 94.69 94 PHE A CA 1
ATOM 768 C C . PHE A 1 94 ? 16.773 -9.473 -8.537 1.00 94.69 94 PHE A C 1
ATOM 770 O O . PHE A 1 94 ? 17.308 -10.535 -8.228 1.00 94.69 94 PHE A O 1
ATOM 777 N N . LYS A 1 95 ? 16.973 -8.879 -9.717 1.00 94.81 95 LYS A N 1
ATOM 778 C CA . LYS A 1 95 ? 17.821 -9.455 -10.758 1.00 94.81 95 LYS A CA 1
ATOM 779 C C . LYS A 1 95 ? 19.264 -9.636 -10.285 1.00 94.81 95 LYS A C 1
ATOM 781 O O . LYS A 1 95 ? 19.799 -10.729 -10.428 1.00 94.81 95 LYS A O 1
ATOM 786 N N . LYS A 1 96 ? 19.868 -8.609 -9.673 1.00 95.38 96 LYS A N 1
ATOM 787 C CA . LYS A 1 96 ? 21.254 -8.667 -9.170 1.00 95.38 96 LYS A CA 1
ATOM 788 C C . LYS A 1 96 ? 21.451 -9.671 -8.033 1.00 95.38 96 LYS A C 1
ATOM 790 O O . LYS A 1 96 ? 22.553 -10.168 -7.853 1.00 95.38 96 LYS A O 1
ATOM 795 N N . ASN A 1 97 ? 20.396 -9.982 -7.281 1.00 95.06 97 ASN A N 1
ATOM 796 C CA . ASN A 1 97 ? 20.437 -10.943 -6.175 1.00 95.06 97 ASN A CA 1
ATOM 797 C C . ASN A 1 97 ? 19.867 -12.322 -6.548 1.00 95.06 97 ASN A C 1
ATOM 799 O O . ASN A 1 97 ? 19.619 -13.133 -5.658 1.00 95.06 97 ASN A O 1
ATOM 803 N N . ASN A 1 98 ? 19.629 -12.598 -7.837 1.00 94.69 98 ASN A N 1
ATOM 804 C CA . ASN A 1 98 ? 19.022 -13.847 -8.314 1.00 94.69 98 ASN A CA 1
ATOM 805 C C . ASN A 1 98 ? 17.675 -14.186 -7.640 1.00 94.69 98 ASN A C 1
ATOM 807 O O . ASN A 1 98 ? 17.299 -15.351 -7.509 1.00 94.69 98 ASN A O 1
ATOM 811 N N . ILE A 1 99 ? 16.925 -13.163 -7.220 1.00 94.38 99 ILE A N 1
ATOM 812 C CA . ILE A 1 99 ? 15.586 -13.314 -6.649 1.00 94.38 99 ILE A CA 1
ATOM 813 C C . ILE A 1 99 ? 14.591 -13.395 -7.808 1.00 94.38 99 ILE A C 1
ATOM 815 O O . ILE A 1 99 ? 14.547 -12.464 -8.620 1.00 94.38 99 ILE A O 1
ATOM 819 N N . PRO A 1 100 ? 13.767 -14.453 -7.903 1.00 92.44 100 PRO A N 1
ATOM 820 C CA . PRO A 1 100 ? 12.832 -14.591 -9.010 1.00 92.44 100 PRO A CA 1
ATOM 821 C C . PRO A 1 100 ? 11.794 -13.466 -9.058 1.00 92.44 100 PRO A C 1
ATOM 823 O O . PRO A 1 100 ? 11.279 -13.028 -8.030 1.00 92.44 100 PRO A O 1
ATOM 826 N N . PHE A 1 101 ? 11.430 -13.051 -10.270 1.00 89.69 101 PHE A N 1
ATOM 827 C CA . PHE A 1 101 ? 10.523 -11.928 -10.521 1.00 89.69 101 PHE A CA 1
ATOM 828 C C . PHE A 1 101 ? 9.200 -11.986 -9.739 1.00 89.69 101 PHE A C 1
ATOM 830 O O . PHE A 1 101 ? 8.783 -10.979 -9.177 1.00 89.69 101 PHE A O 1
ATOM 837 N N . PHE A 1 102 ? 8.563 -13.158 -9.654 1.00 88.19 102 PHE A N 1
ATOM 838 C CA . PHE A 1 102 ? 7.257 -13.350 -9.004 1.00 88.19 102 PHE A CA 1
ATOM 839 C C . PHE A 1 102 ? 7.252 -13.050 -7.495 1.00 88.19 102 PHE A C 1
ATOM 841 O O . PHE A 1 102 ? 6.191 -12.838 -6.912 1.00 88.19 102 PHE A O 1
ATOM 848 N N . TRP A 1 103 ? 8.422 -12.950 -6.856 1.00 91.69 103 TRP A N 1
ATOM 849 C CA . TRP A 1 103 ? 8.508 -12.468 -5.479 1.00 91.69 103 TRP A CA 1
ATOM 850 C C . TRP A 1 103 ? 8.110 -10.998 -5.346 1.00 91.69 103 TRP A C 1
ATOM 852 O O . TRP A 1 103 ? 7.550 -10.626 -4.320 1.00 91.69 103 TRP A O 1
ATOM 862 N N . ALA A 1 104 ? 8.385 -10.159 -6.351 1.00 90.31 104 ALA A N 1
ATOM 863 C CA . ALA A 1 104 ? 8.113 -8.725 -6.281 1.00 90.31 104 ALA A CA 1
ATOM 864 C C . ALA A 1 104 ? 6.607 -8.430 -6.127 1.00 90.31 104 ALA A C 1
ATOM 866 O O . ALA A 1 104 ? 6.231 -7.867 -5.096 1.00 90.31 104 ALA A O 1
ATOM 867 N N . PRO A 1 105 ? 5.718 -8.879 -7.039 1.00 89.44 105 PRO A N 1
ATOM 868 C CA . PRO A 1 105 ? 4.278 -8.656 -6.890 1.00 89.44 105 PRO A CA 1
ATOM 869 C C . PRO A 1 105 ? 3.700 -9.339 -5.641 1.00 89.44 105 PRO A C 1
ATOM 871 O O . PRO A 1 105 ? 2.779 -8.810 -5.015 1.00 89.44 105 PRO A O 1
ATOM 874 N N . ALA A 1 106 ? 4.256 -10.486 -5.232 1.00 92.31 106 ALA A N 1
ATOM 875 C CA . ALA A 1 106 ? 3.815 -11.180 -4.027 1.00 92.31 106 ALA A CA 1
ATOM 876 C C . ALA A 1 106 ? 4.141 -10.394 -2.747 1.00 92.31 106 ALA A C 1
ATOM 878 O O . ALA A 1 106 ? 3.297 -10.265 -1.855 1.00 92.31 106 ALA A O 1
ATOM 879 N N . LEU A 1 107 ? 5.343 -9.816 -2.670 1.00 93.62 107 LEU A N 1
ATOM 880 C CA . LEU A 1 107 ? 5.755 -8.948 -1.569 1.00 93.62 107 LEU A CA 1
ATOM 881 C C . LEU A 1 107 ? 4.960 -7.643 -1.553 1.00 93.62 107 LEU A C 1
ATOM 883 O O . LEU A 1 107 ? 4.520 -7.231 -0.484 1.00 93.62 107 LEU A O 1
ATOM 887 N N . GLU A 1 108 ? 4.717 -7.016 -2.705 1.00 92.31 108 GLU A N 1
ATOM 888 C CA . GLU A 1 108 ? 3.884 -5.809 -2.797 1.00 92.31 108 GLU A CA 1
ATOM 889 C C . GLU A 1 108 ? 2.463 -6.056 -2.269 1.00 92.31 108 GLU A C 1
ATOM 891 O O . GLU A 1 108 ? 1.943 -5.265 -1.475 1.00 92.31 108 GLU A O 1
ATOM 896 N N . ALA A 1 109 ? 1.848 -7.184 -2.634 1.00 93.69 109 ALA A N 1
ATOM 897 C CA . ALA A 1 109 ? 0.546 -7.596 -2.115 1.00 93.69 109 ALA A CA 1
ATOM 898 C C . ALA A 1 109 ? 0.569 -7.819 -0.594 1.00 93.69 109 ALA A C 1
ATOM 900 O O . ALA A 1 109 ? -0.289 -7.301 0.128 1.00 93.69 109 ALA A O 1
ATOM 901 N N . ALA A 1 110 ? 1.573 -8.542 -0.093 1.00 95.62 110 ALA A N 1
ATOM 902 C CA . ALA A 1 110 ? 1.735 -8.812 1.332 1.00 95.62 110 ALA A CA 1
ATOM 903 C C . ALA A 1 110 ? 1.937 -7.523 2.143 1.00 95.62 110 ALA A C 1
ATOM 905 O O . ALA A 1 110 ? 1.265 -7.303 3.153 1.00 95.62 110 ALA A O 1
ATOM 906 N N . PHE A 1 111 ? 2.819 -6.633 1.678 1.00 95.69 111 PHE A N 1
ATOM 907 C CA . PHE A 1 111 ? 3.049 -5.340 2.312 1.00 95.69 111 PHE A CA 1
ATOM 908 C C . PHE A 1 111 ? 1.798 -4.471 2.280 1.00 95.69 111 PHE A C 1
ATOM 910 O O . PHE A 1 111 ? 1.469 -3.863 3.296 1.00 95.69 111 PHE A O 1
ATOM 917 N N . SER A 1 112 ? 1.058 -4.451 1.171 1.00 96.00 112 SER A N 1
ATOM 918 C CA . SER A 1 112 ? -0.204 -3.708 1.072 1.00 96.00 112 SER A CA 1
ATOM 919 C C . SER A 1 112 ? -1.206 -4.139 2.141 1.00 96.00 112 SER A C 1
ATOM 921 O O . SER A 1 112 ? -1.785 -3.294 2.825 1.00 96.00 112 SER A O 1
ATOM 923 N N . VAL A 1 113 ? -1.356 -5.453 2.346 1.00 97.00 113 VAL A N 1
ATOM 924 C CA . VAL A 1 113 ? -2.218 -6.006 3.399 1.00 97.00 113 VAL A CA 1
ATOM 925 C C . VAL A 1 113 ? -1.747 -5.569 4.783 1.00 97.00 113 VAL A C 1
ATOM 927 O O . VAL A 1 113 ? -2.544 -5.050 5.569 1.00 97.00 113 VAL A O 1
ATOM 930 N N . TYR A 1 114 ? -0.455 -5.717 5.080 1.00 97.75 114 TYR A N 1
ATOM 931 C CA . TYR A 1 114 ? 0.095 -5.319 6.374 1.00 97.75 114 TYR A CA 1
ATOM 932 C C . TYR A 1 114 ? -0.126 -3.829 6.662 1.00 97.75 114 TYR A C 1
ATOM 934 O O . TYR A 1 114 ? -0.580 -3.451 7.746 1.00 97.75 114 TYR A O 1
ATOM 942 N N . LEU A 1 115 ? 0.193 -2.977 5.687 1.00 97.19 115 LEU A N 1
ATOM 943 C CA . LEU A 1 115 ? 0.094 -1.525 5.792 1.00 97.19 115 LEU A CA 1
ATOM 944 C C . LEU A 1 115 ? -1.360 -1.081 5.968 1.00 97.19 115 LEU A C 1
ATOM 946 O O . LEU A 1 115 ? -1.645 -0.307 6.884 1.00 97.19 115 LEU A O 1
ATOM 950 N N . GLY A 1 116 ? -2.282 -1.627 5.170 1.00 96.25 116 GLY A N 1
ATOM 951 C CA . GLY A 1 116 ? -3.712 -1.342 5.276 1.00 96.25 116 GLY A CA 1
ATOM 952 C C . GLY A 1 116 ? -4.280 -1.716 6.646 1.00 96.25 116 GLY A C 1
ATOM 953 O O . GLY A 1 116 ? -4.904 -0.888 7.313 1.00 96.25 116 GLY A O 1
ATOM 954 N N . LEU A 1 117 ? -3.993 -2.925 7.135 1.00 97.25 117 LEU A N 1
ATOM 955 C CA . LEU A 1 117 ? -4.457 -3.370 8.454 1.00 97.25 117 LEU A CA 1
ATOM 956 C C . LEU A 1 117 ? -3.814 -2.578 9.600 1.00 97.25 117 LEU A C 1
ATOM 958 O O . LEU A 1 117 ? -4.481 -2.242 10.583 1.00 97.25 117 LEU A O 1
ATOM 962 N N . SER A 1 118 ? -2.538 -2.208 9.469 1.00 96.88 118 SER A N 1
ATOM 963 C CA . SER A 1 118 ? -1.873 -1.342 10.442 1.00 96.88 118 SER A CA 1
ATOM 964 C C . SER A 1 118 ? -2.463 0.072 10.462 1.00 96.88 118 SER A C 1
ATOM 966 O O . SER A 1 118 ? -2.519 0.687 11.533 1.00 96.88 118 SER A O 1
ATOM 968 N N . ALA A 1 119 ? -2.889 0.608 9.318 1.00 96.19 119 ALA A N 1
ATOM 969 C CA . ALA A 1 119 ? -3.579 1.891 9.247 1.00 96.19 119 ALA A CA 1
ATOM 970 C C . ALA A 1 119 ? -4.923 1.808 9.987 1.00 96.19 119 ALA A C 1
ATOM 972 O O . ALA A 1 119 ? -5.170 2.585 10.909 1.00 96.19 119 ALA A O 1
ATOM 973 N N . VAL A 1 120 ? -5.726 0.781 9.692 1.00 95.25 120 VAL A N 1
ATOM 974 C CA . VAL A 1 120 ? -7.008 0.522 10.371 1.00 95.25 120 VAL A CA 1
ATOM 975 C C . VAL A 1 120 ? -6.827 0.403 11.879 1.00 95.25 120 VAL A C 1
ATOM 977 O O . VAL A 1 120 ? -7.552 1.049 12.633 1.00 95.25 120 VAL A O 1
ATOM 980 N N . ASN A 1 121 ? -5.825 -0.356 12.337 1.00 95.56 121 ASN A N 1
ATOM 981 C CA . ASN A 1 121 ? -5.545 -0.504 13.764 1.00 95.56 121 ASN A CA 1
ATOM 982 C C . ASN A 1 121 ? -5.318 0.839 14.457 1.00 95.56 121 ASN A C 1
ATOM 984 O O . ASN A 1 121 ? -5.778 1.037 15.574 1.00 95.56 121 ASN A O 1
ATOM 988 N N . THR A 1 122 ? -4.626 1.756 13.780 1.00 95.38 122 THR A N 1
ATOM 989 C CA . THR A 1 122 ? -4.367 3.112 14.280 1.00 95.38 122 THR A CA 1
ATOM 990 C C . THR A 1 122 ? -5.669 3.884 14.436 1.00 95.38 122 THR A C 1
ATOM 992 O O . THR A 1 122 ? -5.923 4.445 15.496 1.00 95.38 122 THR A O 1
ATOM 995 N N . ALA A 1 123 ? -6.522 3.855 13.409 1.00 91.94 123 ALA A N 1
ATOM 996 C CA . ALA A 1 123 ? -7.785 4.584 13.396 1.00 91.94 123 ALA A CA 1
ATOM 997 C C . ALA A 1 123 ? -8.775 4.094 14.470 1.00 91.94 123 ALA A C 1
ATOM 999 O O . ALA A 1 123 ? -9.575 4.875 14.987 1.00 91.94 123 ALA A O 1
ATOM 1000 N N . ILE A 1 124 ? -8.711 2.808 14.836 1.00 91.69 124 ILE A N 1
ATOM 1001 C CA . ILE A 1 124 ? -9.605 2.195 15.832 1.00 91.69 124 ILE A CA 1
ATOM 1002 C C . ILE A 1 124 ? -8.941 1.942 17.192 1.00 91.69 124 ILE A C 1
ATOM 1004 O O . ILE A 1 124 ? -9.559 1.312 18.056 1.00 91.69 124 ILE A O 1
ATOM 1008 N N . LYS A 1 125 ? -7.688 2.373 17.402 1.00 87.69 125 LYS A N 1
ATOM 1009 C CA . LYS A 1 125 ? -6.888 1.992 18.581 1.00 87.69 125 LYS A CA 1
ATOM 1010 C C . LYS A 1 125 ? -7.576 2.364 19.900 1.00 87.69 125 LYS A C 1
ATOM 1012 O O . LYS A 1 125 ? -7.625 1.531 20.809 1.00 87.69 125 LYS A O 1
ATOM 1017 N N . ASP A 1 126 ? -8.182 3.552 19.932 1.00 84.88 126 ASP A N 1
ATOM 1018 C CA . ASP A 1 126 ? -8.821 4.160 21.104 1.00 84.88 126 ASP A CA 1
ATOM 1019 C C . ASP A 1 126 ? -10.296 3.754 21.253 1.00 84.88 126 ASP A C 1
ATOM 1021 O O . ASP A 1 126 ? -10.956 4.103 22.228 1.00 84.88 126 ASP A O 1
ATOM 1025 N N . LYS A 1 127 ? -10.841 2.987 20.300 1.00 85.00 127 LYS A N 1
ATOM 1026 C CA . LYS A 1 127 ? -12.228 2.517 20.358 1.00 85.00 127 LYS A CA 1
ATOM 1027 C C . LYS A 1 127 ? -12.347 1.287 21.267 1.00 85.00 127 LYS A C 1
ATOM 1029 O O . LYS A 1 127 ? -11.564 0.334 21.175 1.00 85.00 127 LYS A O 1
ATOM 1034 N N . LEU A 1 128 ? -13.380 1.283 22.113 1.00 82.44 128 LEU A N 1
ATOM 1035 C CA . LEU A 1 128 ? -13.709 0.204 23.055 1.00 82.44 128 LEU A CA 1
ATOM 1036 C C . LEU A 1 128 ? -14.418 -0.973 22.362 1.00 82.44 128 LEU A C 1
ATOM 1038 O O . LEU A 1 128 ? -15.541 -1.339 22.693 1.00 82.44 128 LEU A O 1
ATOM 1042 N N . TYR A 1 129 ? -13.753 -1.583 21.383 1.00 86.25 129 TYR A N 1
ATOM 1043 C CA . TYR A 1 129 ? -14.251 -2.786 20.718 1.00 86.25 129 TYR A CA 1
ATOM 1044 C C . TYR A 1 129 ? -13.839 -4.060 21.460 1.00 86.25 129 TYR A C 1
ATOM 1046 O O . TYR A 1 129 ? -12.681 -4.219 21.862 1.00 86.25 129 TYR A O 1
ATOM 1054 N N . LYS A 1 130 ? -14.774 -5.011 21.575 1.00 89.81 130 LYS A N 1
ATOM 1055 C CA . LYS A 1 130 ? -14.485 -6.382 22.029 1.00 89.81 130 LYS A CA 1
ATOM 1056 C C . LYS A 1 130 ? -13.566 -7.085 21.020 1.00 89.81 130 LYS A C 1
ATOM 1058 O O . LYS A 1 130 ? -13.585 -6.762 19.834 1.00 89.81 130 LYS A O 1
ATOM 1063 N N . ASN A 1 131 ? -12.827 -8.113 21.453 1.00 89.19 131 ASN A N 1
ATOM 1064 C CA . ASN A 1 131 ? -11.900 -8.851 20.574 1.00 89.19 131 ASN A CA 1
ATOM 1065 C C . ASN A 1 131 ? -12.571 -9.344 19.281 1.00 89.19 131 ASN A C 1
ATOM 1067 O O . ASN A 1 131 ? -12.050 -9.099 18.199 1.00 89.19 131 ASN A O 1
ATOM 1071 N N . LYS A 1 132 ? -13.758 -9.962 19.380 1.00 89.62 132 LYS A N 1
ATOM 1072 C CA . LYS A 1 132 ? -14.511 -10.438 18.205 1.00 89.62 132 LYS A CA 1
ATOM 1073 C C . LYS A 1 132 ? -14.899 -9.304 17.248 1.00 89.62 132 LYS A C 1
ATOM 1075 O O . LYS A 1 132 ? -14.839 -9.485 16.041 1.00 89.62 132 LYS A O 1
ATOM 1080 N N . GLN A 1 133 ? -15.249 -8.130 17.778 1.00 89.31 133 GLN A N 1
ATOM 1081 C CA . GLN A 1 133 ? -15.587 -6.959 16.964 1.00 89.31 133 GLN A CA 1
ATOM 1082 C C . GLN A 1 133 ? -14.351 -6.414 16.242 1.00 89.31 133 GLN A C 1
ATOM 1084 O O . GLN A 1 133 ? -14.419 -6.161 15.047 1.00 89.31 133 GLN A O 1
ATOM 1089 N N . LYS A 1 134 ? -13.202 -6.299 16.927 1.00 90.81 134 LYS A N 1
ATOM 1090 C CA . LYS A 1 134 ? -11.943 -5.901 16.274 1.00 90.81 134 LYS A CA 1
ATOM 1091 C C . LYS A 1 134 ? -11.510 -6.899 15.201 1.00 90.81 134 LYS A C 1
ATOM 1093 O O . LYS A 1 134 ? -11.154 -6.474 14.110 1.00 90.81 134 LYS A O 1
ATOM 1098 N N . ALA A 1 135 ? -11.580 -8.202 15.483 1.00 92.06 135 ALA A N 1
ATOM 1099 C CA . ALA A 1 135 ? -11.280 -9.244 14.499 1.00 92.06 135 ALA A CA 1
ATOM 1100 C C . ALA A 1 135 ? -12.175 -9.123 13.259 1.00 92.06 135 ALA A C 1
ATOM 1102 O O . ALA A 1 135 ? -11.683 -9.196 12.138 1.00 92.06 135 ALA A O 1
ATOM 1103 N N . PHE A 1 136 ? -13.472 -8.869 13.459 1.00 91.38 136 PHE A N 1
ATOM 1104 C CA . PHE A 1 136 ? -14.413 -8.648 12.366 1.00 91.38 136 PHE A CA 1
ATOM 1105 C C . PHE A 1 136 ? -14.089 -7.384 11.558 1.00 91.38 136 PHE A C 1
ATOM 1107 O O . PHE A 1 136 ? -14.091 -7.437 10.334 1.00 91.38 136 PHE A O 1
ATOM 1114 N N . VAL A 1 137 ? -13.731 -6.273 12.214 1.00 92.19 137 VAL A N 1
ATOM 1115 C CA . VAL A 1 137 ? -13.266 -5.058 11.521 1.00 92.19 137 VAL A CA 1
ATOM 1116 C C . VAL A 1 137 ? -12.023 -5.355 10.682 1.00 92.19 137 VAL A C 1
ATOM 1118 O O . VAL A 1 137 ? -11.986 -4.981 9.515 1.00 92.19 137 VAL A O 1
ATOM 1121 N N . PHE A 1 138 ? -11.035 -6.074 11.224 1.00 94.69 138 PHE A N 1
ATOM 1122 C CA . PHE A 1 138 ? -9.846 -6.459 10.460 1.00 94.69 138 PHE A CA 1
ATOM 1123 C C . PHE A 1 138 ? -10.165 -7.392 9.291 1.00 94.69 138 PHE A C 1
ATOM 1125 O O . PHE A 1 138 ? -9.578 -7.223 8.228 1.00 94.69 138 PHE A O 1
ATOM 1132 N N . LEU A 1 139 ? -11.103 -8.328 9.452 1.00 94.19 139 LEU A N 1
ATOM 1133 C CA . LEU A 1 139 ? -11.577 -9.171 8.355 1.00 94.19 139 LEU A CA 1
ATOM 1134 C C . LEU A 1 139 ? -12.224 -8.326 7.250 1.00 94.19 139 LEU A C 1
ATOM 1136 O O . LEU A 1 139 ? -11.850 -8.464 6.091 1.00 94.19 139 LEU A O 1
ATOM 1140 N N . LEU A 1 140 ? -13.146 -7.424 7.596 1.00 90.44 140 LEU A N 1
ATOM 1141 C CA . LEU A 1 140 ? -13.779 -6.537 6.617 1.00 90.44 140 LEU A CA 1
ATOM 1142 C C . LEU A 1 140 ? -12.744 -5.667 5.901 1.00 90.44 140 LEU A C 1
ATOM 1144 O O . LEU A 1 140 ? -12.770 -5.564 4.679 1.00 90.44 140 LEU A O 1
ATOM 1148 N N . SER A 1 141 ? -11.800 -5.083 6.640 1.00 92.00 141 SER A N 1
ATOM 1149 C CA . SER A 1 141 ? -10.713 -4.306 6.048 1.00 92.00 141 SER A CA 1
ATOM 1150 C C . SER A 1 141 ? -9.829 -5.147 5.134 1.00 92.00 141 SER A C 1
ATOM 1152 O O . SER A 1 141 ? -9.489 -4.684 4.054 1.00 92.00 141 SER A O 1
ATOM 1154 N N . PHE A 1 142 ? -9.494 -6.379 5.522 1.00 93.56 142 PHE A N 1
ATOM 1155 C CA . PHE A 1 142 ? -8.733 -7.305 4.685 1.00 93.56 142 PHE A CA 1
ATOM 1156 C C . PHE A 1 142 ? -9.457 -7.602 3.364 1.00 93.56 142 PHE A C 1
ATOM 1158 O O . PHE A 1 142 ? -8.843 -7.518 2.307 1.00 93.56 142 PHE A O 1
ATOM 1165 N N . LEU A 1 143 ? -10.768 -7.862 3.410 1.00 88.56 143 LEU A N 1
ATOM 1166 C CA . LEU A 1 143 ? -11.587 -8.124 2.220 1.00 88.56 143 LEU A CA 1
ATOM 1167 C C . LEU A 1 143 ? -11.708 -6.911 1.281 1.00 88.56 143 LEU A C 1
ATOM 1169 O O . LEU A 1 143 ? -11.964 -7.084 0.093 1.00 88.56 143 LEU A O 1
ATOM 1173 N N . MET A 1 144 ? -11.519 -5.690 1.790 1.00 86.00 144 MET A N 1
ATOM 1174 C CA . MET A 1 144 ? -11.496 -4.468 0.974 1.00 86.00 144 MET A CA 1
ATOM 1175 C C . MET A 1 144 ? -10.154 -4.238 0.266 1.00 86.00 144 MET A C 1
ATOM 1177 O O . MET A 1 144 ? -10.087 -3.448 -0.677 1.00 86.00 144 MET A O 1
ATOM 1181 N N . ILE A 1 145 ? -9.079 -4.909 0.690 1.00 89.88 145 ILE A N 1
ATOM 1182 C CA . ILE A 1 145 ? -7.767 -4.791 0.051 1.00 89.88 145 ILE A CA 1
ATOM 1183 C C . ILE A 1 145 ? -7.738 -5.735 -1.151 1.00 89.88 145 ILE A C 1
ATOM 1185 O O . ILE A 1 145 ? -7.612 -6.948 -1.005 1.00 89.88 145 ILE A O 1
ATOM 1189 N N . ASN A 1 146 ? -7.809 -5.176 -2.360 1.00 87.12 146 ASN A N 1
ATOM 1190 C CA . ASN A 1 146 ? -7.690 -5.940 -3.603 1.00 87.12 146 ASN A CA 1
ATOM 1191 C C . ASN A 1 146 ? -6.227 -6.340 -3.880 1.00 87.12 146 ASN A C 1
ATOM 1193 O O . ASN A 1 146 ? -5.608 -5.869 -4.834 1.00 87.12 146 ASN A O 1
ATOM 1197 N N . PHE A 1 147 ? -5.656 -7.193 -3.029 1.00 86.81 147 PHE A N 1
ATOM 1198 C CA . PHE A 1 147 ? -4.251 -7.595 -3.113 1.00 86.81 147 PHE A CA 1
ATOM 1199 C C . PHE A 1 147 ? -3.925 -8.383 -4.395 1.00 86.81 147 PHE A C 1
ATOM 1201 O O . PHE A 1 147 ? -2.794 -8.320 -4.869 1.00 86.81 147 PHE A O 1
ATOM 1208 N N . VAL A 1 148 ? -4.913 -9.053 -5.005 1.00 84.94 148 VAL A N 1
ATOM 1209 C CA . VAL A 1 148 ? -4.779 -9.679 -6.334 1.00 84.94 148 VAL A CA 1
ATOM 1210 C C . VAL A 1 148 ? -4.601 -8.615 -7.416 1.00 84.94 148 VAL A C 1
ATOM 1212 O O . VAL A 1 148 ? -3.670 -8.695 -8.211 1.00 84.94 148 VAL A O 1
ATOM 1215 N N . GLY A 1 149 ? -5.447 -7.580 -7.422 1.00 82.38 149 GLY A N 1
ATOM 1216 C CA . GLY A 1 149 ? -5.314 -6.458 -8.352 1.00 82.38 149 GLY A CA 1
ATOM 1217 C C . GLY A 1 149 ? -4.017 -5.667 -8.163 1.00 82.38 149 GLY A C 1
ATOM 1218 O O . GLY A 1 149 ? -3.457 -5.182 -9.141 1.00 82.38 149 GLY A O 1
ATOM 1219 N N . ILE A 1 150 ? -3.517 -5.571 -6.927 1.00 86.44 150 ILE A N 1
ATOM 1220 C CA . ILE A 1 150 ? -2.206 -4.973 -6.632 1.00 86.44 150 ILE A CA 1
ATOM 1221 C C . ILE A 1 150 ? -1.090 -5.811 -7.272 1.00 86.44 150 ILE A C 1
ATOM 1223 O O . ILE A 1 150 ? -0.299 -5.270 -8.041 1.00 86.44 150 ILE A O 1
ATOM 1227 N N . ALA A 1 151 ? -1.079 -7.128 -7.034 1.00 83.44 151 ALA A N 1
ATOM 1228 C CA . ALA A 1 151 ? -0.072 -8.038 -7.586 1.00 83.44 151 ALA A CA 1
ATOM 1229 C C . ALA A 1 151 ? -0.071 -8.104 -9.123 1.00 83.44 151 ALA A C 1
ATOM 1231 O O . ALA A 1 151 ? 0.983 -8.264 -9.730 1.00 83.44 151 ALA A O 1
ATOM 1232 N N . LEU A 1 152 ? -1.234 -7.971 -9.769 1.00 75.75 152 LEU A N 1
ATOM 1233 C CA . LEU A 1 152 ? -1.377 -8.084 -11.227 1.00 75.75 152 LEU A CA 1
ATOM 1234 C C . LEU A 1 152 ? -0.855 -6.880 -12.028 1.00 75.75 152 LEU A C 1
ATOM 1236 O O . LEU A 1 152 ? -0.889 -6.906 -13.257 1.00 75.75 152 LEU A O 1
ATOM 1240 N N . GLY A 1 153 ? -0.330 -5.850 -11.369 1.00 66.88 153 GLY A N 1
ATOM 1241 C CA . GLY A 1 153 ? 0.299 -4.725 -12.058 1.00 66.88 153 GLY A CA 1
ATOM 1242 C C . GLY A 1 153 ? -0.479 -3.429 -11.930 1.00 66.88 153 GLY A C 1
ATOM 1243 O O . GLY A 1 153 ? -0.700 -2.713 -12.904 1.00 66.88 153 GLY A O 1
ATOM 1244 N N . LEU A 1 154 ? -0.847 -3.078 -10.702 1.00 63.47 154 LEU A N 1
ATOM 1245 C CA . LEU A 1 154 ? -1.168 -1.698 -10.388 1.00 63.47 154 LEU A CA 1
ATOM 1246 C C . LEU A 1 154 ? -0.174 -1.218 -9.338 1.00 63.47 154 LEU A C 1
ATOM 1248 O O . LEU A 1 154 ? -0.474 -1.218 -8.147 1.00 63.47 154 LEU A O 1
ATOM 1252 N N . ARG A 1 155 ? 0.984 -0.725 -9.812 1.00 83.38 155 ARG A N 1
ATOM 1253 C CA . ARG A 1 155 ? 1.900 0.157 -9.054 1.00 83.38 155 ARG A CA 1
ATOM 1254 C C . ARG A 1 155 ? 1.110 1.169 -8.216 1.00 83.38 155 ARG A C 1
ATOM 1256 O O . ARG A 1 155 ? 1.402 1.400 -7.048 1.00 83.38 155 ARG A O 1
ATOM 1263 N N . PHE A 1 156 ? 0.026 1.684 -8.798 1.00 84.31 156 PHE A N 1
ATOM 1264 C CA . PHE A 1 156 ? -0.968 2.516 -8.136 1.00 84.31 156 PHE A CA 1
ATOM 1265 C C . PHE A 1 156 ? -1.537 1.915 -6.840 1.00 84.31 156 PHE A C 1
ATOM 1267 O O . PHE A 1 156 ? -1.586 2.603 -5.831 1.00 84.31 156 PHE A O 1
ATOM 1274 N N . GLY A 1 157 ? -1.962 0.651 -6.823 1.00 88.00 157 GLY A N 1
ATOM 1275 C CA . GLY A 1 157 ? -2.573 0.033 -5.645 1.00 88.00 157 GLY A CA 1
ATOM 1276 C C . GLY A 1 157 ? -1.591 -0.173 -4.485 1.00 88.00 157 GLY A C 1
ATOM 1277 O O . GLY A 1 157 ? -1.955 0.047 -3.324 1.00 88.00 157 GLY A O 1
ATOM 1278 N N . PHE A 1 158 ? -0.329 -0.504 -4.784 1.00 92.44 158 PHE A N 1
ATOM 1279 C CA . PHE A 1 158 ? 0.719 -0.523 -3.759 1.00 92.44 158 PHE A CA 1
ATOM 1280 C C . PHE A 1 158 ? 1.009 0.894 -3.247 1.00 92.44 158 PHE A C 1
ATOM 1282 O O . PHE A 1 158 ? 1.037 1.120 -2.036 1.00 92.44 158 PHE A O 1
ATOM 1289 N N . ALA A 1 159 ? 1.103 1.872 -4.154 1.00 94.56 159 ALA A N 1
ATOM 1290 C CA . ALA A 1 159 ? 1.272 3.281 -3.809 1.00 94.56 159 ALA A CA 1
ATOM 1291 C C . ALA A 1 159 ? 0.140 3.790 -2.893 1.00 94.56 159 ALA A C 1
ATOM 1293 O O . ALA A 1 159 ? 0.407 4.350 -1.835 1.00 94.56 159 ALA A O 1
ATOM 1294 N N . VAL A 1 160 ? -1.124 3.489 -3.208 1.00 93.06 160 VAL A N 1
ATOM 1295 C CA . VAL A 1 160 ? -2.283 3.814 -2.356 1.00 93.06 160 VAL A CA 1
ATOM 1296 C C . VAL A 1 160 ? -2.139 3.216 -0.955 1.00 93.06 160 VAL A C 1
ATOM 1298 O O . VAL A 1 160 ? -2.484 3.874 0.027 1.00 93.06 160 VAL A O 1
ATOM 1301 N N . SER A 1 161 ? -1.618 1.994 -0.831 1.00 95.06 161 SER A N 1
ATOM 1302 C CA . SER A 1 161 ? -1.416 1.347 0.472 1.00 95.06 161 SER A CA 1
ATOM 1303 C C . SER A 1 161 ? -0.325 2.045 1.295 1.00 95.06 161 SER A C 1
ATOM 1305 O O . SER A 1 161 ? -0.521 2.285 2.491 1.00 95.06 161 SER A O 1
ATOM 1307 N N . LEU A 1 162 ? 0.786 2.438 0.655 1.00 96.75 162 LEU A N 1
ATOM 1308 C CA . LEU A 1 162 ? 1.854 3.241 1.268 1.00 96.75 162 LEU A CA 1
ATOM 1309 C C . LEU A 1 162 ? 1.321 4.609 1.728 1.00 96.75 162 LEU A C 1
ATOM 1311 O O . LEU A 1 162 ? 1.502 4.975 2.893 1.00 96.75 162 LEU A O 1
ATOM 1315 N N . PHE A 1 163 ? 0.612 5.328 0.849 1.00 97.19 163 PHE A N 1
ATOM 1316 C CA . PHE A 1 163 ? -0.009 6.617 1.160 1.00 97.19 163 PHE A CA 1
ATOM 1317 C C . PHE A 1 163 ? -1.002 6.504 2.316 1.00 97.19 163 PHE A C 1
ATOM 1319 O O . PHE A 1 163 ? -0.917 7.268 3.273 1.00 97.19 163 PHE A O 1
ATOM 1326 N N . THR A 1 164 ? -1.927 5.542 2.262 1.00 95.38 164 THR A N 1
ATOM 1327 C CA . THR A 1 164 ? -2.976 5.378 3.280 1.00 95.38 164 THR A CA 1
ATOM 1328 C C . THR A 1 164 ? -2.366 5.105 4.650 1.00 95.38 164 THR A C 1
ATOM 1330 O O . THR A 1 164 ? -2.770 5.714 5.643 1.00 95.38 164 THR A O 1
ATOM 1333 N N . TYR A 1 165 ? -1.353 4.236 4.715 1.00 97.12 165 TYR A N 1
ATOM 1334 C CA . TYR A 1 165 ? -0.609 4.001 5.948 1.00 97.12 165 TYR A CA 1
ATOM 1335 C C . TYR A 1 165 ? 0.046 5.283 6.470 1.00 97.12 165 TYR A C 1
ATOM 1337 O O . TYR A 1 165 ? -0.151 5.630 7.636 1.00 97.12 165 TYR A O 1
ATOM 1345 N N . ALA A 1 166 ? 0.776 6.004 5.615 1.00 97.19 166 ALA A N 1
ATOM 1346 C CA . ALA A 1 166 ? 1.458 7.236 5.997 1.00 97.19 166 ALA A CA 1
ATOM 1347 C C . ALA A 1 166 ? 0.480 8.319 6.475 1.00 97.19 166 ALA A C 1
ATOM 1349 O O . ALA A 1 166 ? 0.656 8.873 7.559 1.00 97.19 166 ALA A O 1
ATOM 1350 N N . ALA A 1 167 ? -0.574 8.585 5.704 1.00 96.06 167 ALA A N 1
ATOM 1351 C CA . ALA A 1 167 ? -1.568 9.609 5.993 1.00 96.06 167 ALA A CA 1
ATOM 1352 C C . ALA A 1 167 ? -2.260 9.355 7.337 1.00 96.06 167 ALA A C 1
ATOM 1354 O O . ALA A 1 167 ? -2.300 10.241 8.189 1.00 96.06 167 ALA A O 1
ATOM 1355 N N . ILE A 1 168 ? -2.734 8.127 7.581 1.00 95.25 168 ILE A N 1
ATOM 1356 C CA . ILE A 1 168 ? -3.389 7.778 8.848 1.00 95.25 168 ILE A CA 1
ATOM 1357 C C . ILE A 1 168 ? -2.422 7.914 10.027 1.00 95.25 168 ILE A C 1
ATOM 1359 O O . ILE A 1 168 ? -2.783 8.460 11.069 1.00 95.25 168 ILE A O 1
ATOM 1363 N N . LYS A 1 169 ? -1.176 7.461 9.879 1.00 95.56 169 LYS A N 1
ATOM 1364 C CA . LYS A 1 169 ? -0.166 7.584 10.934 1.00 95.56 169 LYS A CA 1
ATOM 1365 C C . LYS A 1 169 ? 0.177 9.044 11.252 1.00 95.56 169 LYS A C 1
ATOM 1367 O O . LYS A 1 169 ? 0.277 9.388 12.429 1.00 95.56 169 LYS A O 1
ATOM 1372 N N . ILE A 1 170 ? 0.257 9.910 10.242 1.00 94.56 170 ILE A N 1
ATOM 1373 C CA . ILE A 1 170 ? 0.445 11.358 10.415 1.00 94.56 170 ILE A CA 1
ATOM 1374 C C . ILE A 1 170 ? -0.753 11.983 11.142 1.00 94.56 170 ILE A C 1
ATOM 1376 O O . ILE A 1 170 ? -0.558 12.648 12.159 1.00 94.56 170 ILE A O 1
ATOM 1380 N N . ILE A 1 171 ? -1.983 11.722 10.680 1.00 91.88 171 ILE A N 1
ATOM 1381 C CA . ILE A 1 171 ? -3.222 12.274 11.263 1.00 91.88 171 ILE A CA 1
ATOM 1382 C C . ILE A 1 171 ? -3.337 11.921 12.752 1.00 91.88 171 ILE A C 1
ATOM 1384 O O . ILE A 1 171 ? -3.644 12.777 13.579 1.00 91.88 171 ILE A O 1
ATOM 1388 N N . TYR A 1 172 ? -3.035 10.672 13.111 1.00 92.81 172 TYR A N 1
ATOM 1389 C CA . TYR A 1 172 ? -3.093 10.186 14.493 1.00 92.81 172 TYR A CA 1
ATOM 1390 C C . TYR A 1 172 ? -1.790 10.401 15.286 1.00 92.81 172 TYR A C 1
ATOM 1392 O O . TYR A 1 172 ? -1.657 9.869 16.391 1.00 92.81 172 TYR A O 1
ATOM 1400 N N . LYS A 1 173 ? -0.836 11.177 14.745 1.00 92.44 173 LYS A N 1
ATOM 1401 C CA . LYS A 1 173 ? 0.459 11.528 15.360 1.00 92.44 173 LYS A CA 1
ATOM 1402 C C . LYS A 1 173 ? 1.281 10.320 15.833 1.00 92.44 173 LYS A C 1
ATOM 1404 O O . LYS A 1 173 ? 1.995 10.382 16.831 1.00 92.44 173 LYS A O 1
ATOM 1409 N N . GLU A 1 174 ? 1.221 9.211 15.104 1.00 91.62 174 GLU A N 1
ATOM 1410 C CA . GLU A 1 174 ? 2.001 8.007 15.386 1.00 91.62 174 GLU A CA 1
ATOM 1411 C C . GLU A 1 174 ? 3.123 7.820 14.374 1.00 91.62 174 GLU A C 1
ATOM 1413 O O . GLU A 1 174 ? 2.867 7.732 13.182 1.00 91.62 174 GLU A O 1
ATOM 1418 N N . ARG A 1 175 ? 4.369 7.643 14.836 1.00 89.69 175 ARG A N 1
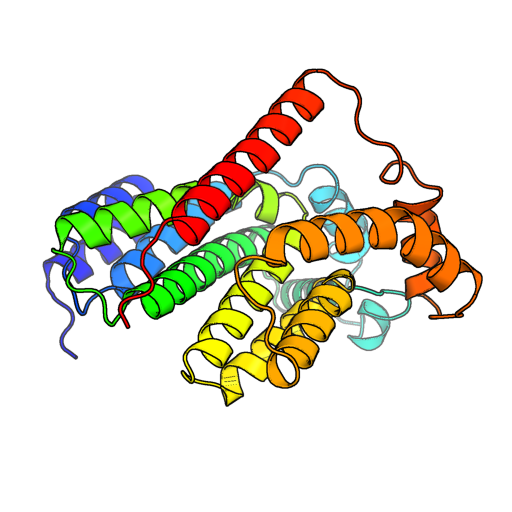ATOM 1419 C CA . ARG A 1 175 ? 5.515 7.313 13.958 1.00 89.69 175 ARG A CA 1
ATOM 1420 C C . ARG A 1 175 ? 5.625 8.257 12.748 1.00 89.69 175 ARG A C 1
ATOM 1422 O O . ARG A 1 175 ? 5.858 7.819 11.621 1.00 89.69 175 ARG A O 1
ATOM 1429 N N . VAL A 1 176 ? 5.448 9.555 12.986 1.00 91.19 176 VAL A N 1
ATOM 1430 C CA . VAL A 1 176 ? 5.347 10.584 11.938 1.00 91.19 176 VAL A CA 1
ATOM 1431 C C . VAL A 1 176 ? 6.580 10.598 11.026 1.00 91.19 176 VAL A C 1
ATOM 1433 O O . VAL A 1 176 ? 6.432 10.596 9.811 1.00 91.19 176 VAL A O 1
ATOM 1436 N N . ILE A 1 177 ? 7.788 10.488 11.593 1.00 92.00 177 ILE A N 1
ATOM 1437 C CA . ILE A 1 177 ? 9.047 10.461 10.824 1.00 92.00 177 ILE A CA 1
ATOM 1438 C C . ILE A 1 177 ? 9.055 9.309 9.813 1.00 92.00 177 ILE A C 1
ATOM 1440 O O . ILE A 1 177 ? 9.301 9.514 8.628 1.00 92.00 177 ILE A O 1
ATOM 1444 N N . LEU A 1 178 ? 8.726 8.096 10.268 1.00 93.50 178 LEU A N 1
ATOM 1445 C CA . LEU A 1 178 ? 8.641 6.928 9.392 1.00 93.50 178 LEU A CA 1
ATOM 1446 C C . LEU A 1 178 ? 7.553 7.121 8.325 1.00 93.50 178 LEU A C 1
ATOM 1448 O O . LEU A 1 178 ? 7.713 6.687 7.193 1.00 93.50 178 LEU A O 1
ATOM 1452 N N . SER A 1 179 ? 6.462 7.801 8.668 1.00 94.38 179 SER A N 1
ATOM 1453 C CA . SER A 1 179 ? 5.352 8.049 7.748 1.00 94.38 179 SER A CA 1
ATOM 1454 C C . SER A 1 179 ? 5.746 8.958 6.583 1.00 94.38 179 SER A C 1
ATOM 1456 O O . SER A 1 179 ? 5.304 8.709 5.467 1.00 94.38 179 SER A O 1
ATOM 1458 N N . TYR A 1 180 ? 6.634 9.937 6.788 1.00 94.56 180 TYR A N 1
ATOM 1459 C CA . TYR A 1 180 ? 7.173 10.739 5.682 1.00 94.56 180 TYR A CA 1
ATOM 1460 C C . TYR A 1 180 ? 7.987 9.905 4.690 1.00 94.56 180 TYR A C 1
ATOM 1462 O O . TYR A 1 180 ? 7.866 10.112 3.485 1.00 94.56 180 TYR A O 1
ATOM 1470 N N . LEU A 1 181 ? 8.744 8.911 5.168 1.00 95.62 181 LEU A N 1
ATOM 1471 C CA . LEU A 1 181 ? 9.433 7.967 4.284 1.00 95.62 181 LEU A CA 1
ATOM 1472 C C . LEU A 1 181 ? 8.430 7.155 3.450 1.00 95.62 181 LEU A C 1
ATOM 1474 O O . LEU A 1 181 ? 8.595 7.036 2.241 1.00 95.62 181 LEU A O 1
ATOM 1478 N N . PHE A 1 182 ? 7.368 6.635 4.073 1.00 96.00 182 PHE A N 1
ATOM 1479 C CA . PHE A 1 182 ? 6.312 5.910 3.354 1.00 96.00 182 PHE A CA 1
ATOM 1480 C C . PHE A 1 182 ? 5.581 6.790 2.333 1.00 96.00 182 PHE A C 1
ATOM 1482 O O . PHE A 1 182 ? 5.232 6.317 1.254 1.00 96.00 182 PHE A O 1
ATOM 1489 N N . LEU A 1 183 ? 5.387 8.070 2.642 1.00 95.50 183 LEU A N 1
ATOM 1490 C CA . LEU A 1 183 ? 4.773 9.039 1.742 1.00 95.50 183 LEU A CA 1
ATOM 1491 C C . LEU A 1 183 ? 5.672 9.346 0.533 1.00 95.50 183 LEU A C 1
ATOM 1493 O O . LEU A 1 183 ? 5.185 9.365 -0.596 1.00 95.50 183 LEU A O 1
ATOM 1497 N N . LEU A 1 184 ? 6.984 9.488 0.745 1.00 94.62 184 LEU A N 1
ATOM 1498 C CA . LEU A 1 184 ? 7.959 9.602 -0.343 1.00 94.62 184 LEU A CA 1
ATOM 1499 C C . LEU A 1 184 ? 7.964 8.340 -1.217 1.00 94.62 184 LEU A C 1
ATOM 1501 O O . LEU A 1 184 ? 7.836 8.432 -2.435 1.00 94.62 184 LEU A O 1
ATOM 1505 N N . LEU A 1 185 ? 8.040 7.155 -0.601 1.00 94.81 185 LEU A N 1
ATOM 1506 C CA . LEU A 1 185 ? 7.996 5.876 -1.316 1.00 94.81 185 LEU A CA 1
ATOM 1507 C C . LEU A 1 185 ? 6.711 5.725 -2.134 1.00 94.81 185 LEU A C 1
ATOM 1509 O O . LEU A 1 185 ? 6.758 5.224 -3.253 1.00 94.81 185 LEU A O 1
ATOM 1513 N N . SER A 1 186 ? 5.579 6.194 -1.612 1.00 95.69 186 SER A N 1
ATOM 1514 C CA . SER A 1 186 ? 4.303 6.198 -2.322 1.00 95.69 186 SER A CA 1
ATOM 1515 C C . SER A 1 186 ? 4.376 6.986 -3.632 1.00 95.69 186 SER A C 1
ATOM 1517 O O . SER A 1 186 ? 3.931 6.489 -4.664 1.00 95.69 186 SER A O 1
ATOM 1519 N N . VAL A 1 187 ? 4.957 8.189 -3.611 1.00 93.44 187 VAL A N 1
ATOM 1520 C CA . VAL A 1 187 ? 5.147 9.018 -4.814 1.00 93.44 187 VAL A CA 1
ATOM 1521 C C . VAL A 1 187 ? 6.124 8.361 -5.786 1.00 93.44 187 VAL A C 1
ATOM 1523 O O . VAL A 1 187 ? 5.844 8.295 -6.978 1.00 93.44 187 VAL A O 1
ATOM 1526 N N . CYS A 1 188 ? 7.220 7.792 -5.280 1.00 92.50 188 CYS A N 1
ATOM 1527 C CA . CYS A 1 188 ? 8.182 7.048 -6.096 1.00 92.50 188 CYS A CA 1
ATOM 1528 C C . CYS A 1 188 ? 7.593 5.764 -6.707 1.00 92.50 188 CYS A C 1
ATOM 1530 O O . CYS A 1 188 ? 8.111 5.266 -7.704 1.00 92.50 188 CYS A O 1
ATOM 1532 N N . THR A 1 189 ? 6.544 5.200 -6.102 1.00 92.38 189 THR A N 1
ATOM 1533 C CA . THR A 1 189 ? 5.838 4.016 -6.615 1.00 92.38 189 THR A CA 1
ATOM 1534 C C . THR A 1 189 ? 4.855 4.392 -7.714 1.00 92.38 189 THR A C 1
ATOM 1536 O O . THR A 1 189 ? 4.741 3.667 -8.700 1.00 92.38 189 THR A O 1
ATOM 1539 N N . HIS A 1 190 ? 4.127 5.498 -7.539 1.00 91.12 190 HIS A N 1
ATOM 1540 C CA . HIS A 1 190 ? 3.221 6.008 -8.557 1.00 91.12 190 HIS A CA 1
ATOM 1541 C C . HIS A 1 190 ? 3.051 7.528 -8.454 1.00 91.12 190 HIS A C 1
ATOM 1543 O O . HIS A 1 190 ? 2.574 8.035 -7.433 1.00 91.12 190 HIS A O 1
ATOM 1549 N N . PHE A 1 191 ? 3.355 8.257 -9.530 1.00 85.31 191 PHE A N 1
ATOM 1550 C CA . PHE A 1 191 ? 3.318 9.730 -9.543 1.00 85.31 191 PHE A CA 1
ATOM 1551 C C . PHE A 1 191 ? 1.961 10.330 -9.171 1.00 85.31 191 PHE A C 1
ATOM 1553 O O . PHE A 1 191 ? 1.899 11.415 -8.596 1.00 85.31 191 PHE A O 1
ATOM 1560 N N . SER A 1 192 ? 0.859 9.626 -9.450 1.00 85.25 192 SER A N 1
ATOM 1561 C CA . SER A 1 192 ? -0.486 10.120 -9.131 1.00 85.25 192 SER A CA 1
ATOM 1562 C C . SER A 1 192 ? -0.693 10.351 -7.631 1.00 85.25 192 SER A C 1
ATOM 1564 O O . SER A 1 192 ? -1.643 11.030 -7.253 1.00 85.25 192 SER A O 1
ATOM 1566 N N . MET A 1 193 ? 0.180 9.811 -6.771 1.00 92.12 193 MET A N 1
ATOM 1567 C CA . MET A 1 193 ? 0.171 10.067 -5.330 1.00 92.12 193 MET A CA 1
ATOM 1568 C C . MET A 1 193 ? 0.579 11.501 -4.968 1.00 92.12 193 MET A C 1
ATOM 1570 O O . MET A 1 193 ? 0.287 11.936 -3.859 1.00 92.12 193 MET A O 1
ATOM 1574 N N . LEU A 1 194 ? 1.168 12.274 -5.890 1.00 88.31 194 LEU A N 1
ATOM 1575 C CA . LEU A 1 194 ? 1.423 13.706 -5.691 1.00 88.31 194 LEU A CA 1
ATOM 1576 C C . LEU A 1 194 ? 0.140 14.476 -5.345 1.00 88.31 194 LEU A C 1
ATOM 1578 O O . LEU A 1 194 ? 0.159 15.342 -4.475 1.00 88.31 194 LEU A O 1
ATOM 1582 N N . ILE A 1 195 ? -0.985 14.118 -5.972 1.00 85.00 195 ILE A N 1
ATOM 1583 C CA . ILE A 1 195 ? -2.287 14.759 -5.746 1.00 85.00 195 ILE A CA 1
ATOM 1584 C C . ILE A 1 195 ? -2.784 14.526 -4.308 1.00 85.00 195 ILE A C 1
ATOM 1586 O O . ILE A 1 195 ? -2.975 15.507 -3.588 1.00 85.00 195 ILE A O 1
ATOM 1590 N N . PRO A 1 196 ? -2.977 13.280 -3.824 1.00 88.75 196 PRO A N 1
ATOM 1591 C CA . PRO A 1 196 ? -3.426 13.055 -2.455 1.00 88.75 196 PRO A CA 1
ATOM 1592 C C . PRO A 1 196 ? -2.400 13.524 -1.413 1.00 88.75 196 PRO A C 1
ATOM 1594 O O . PRO A 1 196 ? -2.802 13.928 -0.324 1.00 88.75 196 PRO A O 1
ATOM 1597 N N . VAL A 1 197 ? -1.100 13.559 -1.734 1.00 91.38 197 VAL A N 1
ATOM 1598 C CA . VAL A 1 197 ? -0.082 14.201 -0.886 1.00 91.38 197 VAL A CA 1
ATOM 1599 C C . VAL A 1 197 ? -0.314 15.706 -0.767 1.00 91.38 197 VAL A C 1
ATOM 1601 O O . VAL A 1 197 ? -0.336 16.221 0.349 1.00 91.38 197 VAL A O 1
ATOM 1604 N N . ALA A 1 198 ? -0.538 16.411 -1.878 1.00 87.69 198 ALA A N 1
ATOM 1605 C CA . ALA A 1 198 ? -0.847 17.838 -1.858 1.00 87.69 198 ALA A CA 1
ATOM 1606 C C . ALA A 1 198 ? -2.132 18.125 -1.064 1.00 87.69 198 ALA A C 1
ATOM 1608 O O . ALA A 1 198 ? -2.165 19.055 -0.260 1.00 87.69 198 ALA A O 1
ATOM 1609 N N . VAL A 1 199 ? -3.159 17.281 -1.216 1.00 85.88 199 VAL A N 1
ATOM 1610 C CA . VAL A 1 199 ? -4.403 17.367 -0.431 1.00 85.88 199 VAL A CA 1
ATOM 1611 C C . VAL A 1 199 ? -4.140 17.145 1.059 1.00 85.88 199 VAL A C 1
ATOM 1613 O O . VAL A 1 199 ? -4.653 17.898 1.885 1.00 85.88 199 VAL A O 1
ATOM 1616 N N . LEU A 1 200 ? -3.321 16.152 1.423 1.00 90.25 200 LEU A N 1
ATOM 1617 C CA . LEU A 1 200 ? -2.952 15.905 2.817 1.00 90.25 200 LEU A CA 1
ATOM 1618 C C . LEU A 1 200 ? -2.236 17.121 3.417 1.00 90.25 200 LEU A C 1
ATOM 1620 O O . LEU A 1 200 ? -2.590 17.544 4.514 1.00 90.25 200 LEU A O 1
ATOM 1624 N N . ILE A 1 201 ? -1.285 17.714 2.693 1.00 88.88 201 ILE A N 1
ATOM 1625 C CA . ILE A 1 201 ? -0.579 18.928 3.123 1.00 88.88 201 ILE A CA 1
ATOM 1626 C C . ILE A 1 201 ? -1.570 20.088 3.286 1.00 88.88 201 ILE A C 1
ATOM 1628 O O . ILE A 1 201 ? -1.607 20.705 4.346 1.00 88.88 201 ILE A O 1
ATOM 1632 N N . ALA A 1 202 ? -2.428 20.342 2.294 1.00 85.81 202 ALA A N 1
ATOM 1633 C CA . ALA A 1 202 ? -3.441 21.398 2.358 1.00 85.81 202 ALA A CA 1
ATOM 1634 C C . ALA A 1 202 ? -4.391 21.224 3.557 1.00 85.81 202 ALA A C 1
ATOM 1636 O O . ALA A 1 202 ? -4.728 22.202 4.226 1.00 85.81 202 ALA A O 1
ATOM 1637 N N . SER A 1 203 ? -4.760 19.980 3.882 1.00 84.44 203 SER A N 1
ATOM 1638 C CA . SER A 1 203 ? -5.620 19.661 5.029 1.00 84.44 203 SER A CA 1
ATOM 1639 C C . SER A 1 203 ? -4.991 19.986 6.389 1.00 84.44 203 SER A C 1
ATOM 1641 O O . SER A 1 203 ? -5.712 20.128 7.374 1.00 84.44 203 SER A O 1
ATOM 1643 N N . MET A 1 204 ? -3.663 20.147 6.459 1.00 82.62 204 MET A N 1
ATOM 1644 C CA . MET A 1 204 ? -2.984 20.600 7.680 1.00 82.62 204 MET A CA 1
ATOM 1645 C C . MET A 1 204 ? -3.167 22.102 7.930 1.00 82.62 204 MET A C 1
ATOM 1647 O O . MET A 1 204 ? -3.036 22.541 9.070 1.00 82.62 204 MET A O 1
ATOM 1651 N N . PHE A 1 205 ? -3.473 22.881 6.888 1.00 85.44 205 PHE A N 1
ATOM 1652 C CA . PHE A 1 205 ? -3.644 24.335 6.969 1.00 85.44 205 PHE A CA 1
ATOM 1653 C C . PHE A 1 205 ? -5.114 24.759 6.960 1.00 85.44 205 PHE A C 1
ATOM 1655 O O . PHE A 1 205 ? -5.464 25.768 7.568 1.00 85.44 205 PHE A O 1
ATOM 1662 N N . TYR A 1 206 ? -5.979 23.987 6.297 1.00 80.56 206 TYR A N 1
ATOM 1663 C CA . TYR A 1 206 ? -7.390 24.318 6.122 1.00 80.56 206 TYR A CA 1
ATOM 1664 C C . TYR A 1 206 ? -8.293 23.197 6.628 1.00 80.56 206 TYR A C 1
ATOM 1666 O O . TYR A 1 206 ? -8.231 22.060 6.160 1.00 80.56 206 TYR A O 1
ATOM 1674 N N . SER A 1 207 ? -9.189 23.541 7.556 1.00 75.94 207 SER A N 1
ATOM 1675 C CA . SER A 1 207 ? -10.256 22.645 7.998 1.00 75.94 207 SER A CA 1
ATOM 1676 C C . SER A 1 207 ? -11.536 22.922 7.211 1.00 75.94 207 SER A C 1
ATOM 1678 O O . SER A 1 207 ? -11.939 24.069 7.025 1.00 75.94 207 SER A O 1
ATOM 1680 N N . VAL A 1 208 ? -12.178 21.858 6.731 1.00 72.19 208 VAL A N 1
ATOM 1681 C CA . VAL A 1 208 ? -13.438 21.948 5.986 1.00 72.19 208 VAL A CA 1
ATOM 1682 C C . VAL A 1 208 ? -14.572 21.494 6.894 1.00 72.19 208 VAL A C 1
ATOM 1684 O O . VAL A 1 208 ? -14.511 20.424 7.500 1.00 72.19 208 VAL A O 1
ATOM 1687 N N . ASN A 1 209 ? -15.629 22.300 6.987 1.00 78.31 209 ASN A N 1
ATOM 1688 C CA . ASN A 1 209 ? -16.810 21.931 7.758 1.00 78.31 209 ASN A CA 1
ATOM 1689 C C . ASN A 1 209 ? -17.491 20.697 7.130 1.00 78.31 209 ASN A C 1
ATOM 1691 O O . ASN A 1 209 ? -17.733 20.644 5.925 1.00 78.31 209 ASN A O 1
ATOM 1695 N N . LYS A 1 210 ? -17.857 19.723 7.970 1.00 74.31 210 LYS A N 1
ATOM 1696 C CA . LYS A 1 210 ? -18.530 18.470 7.590 1.00 74.31 210 LYS A CA 1
ATOM 1697 C C . LYS A 1 210 ? -19.752 18.677 6.682 1.00 74.31 210 LYS A C 1
ATOM 1699 O O . LYS A 1 210 ? -20.015 17.854 5.809 1.00 74.31 210 LYS A O 1
ATOM 1704 N N . LYS A 1 211 ? -20.487 19.782 6.883 1.00 78.19 211 LYS A N 1
ATOM 1705 C CA . LYS A 1 211 ? -21.684 20.160 6.105 1.00 78.19 211 LYS A CA 1
ATOM 1706 C C . LYS A 1 211 ? -21.381 20.552 4.661 1.00 78.19 211 LYS A C 1
ATOM 1708 O O . LYS A 1 211 ? -22.197 20.301 3.785 1.00 78.19 211 LYS A O 1
ATOM 1713 N N . ILE A 1 212 ? -20.216 21.147 4.410 1.00 80.06 212 ILE A N 1
ATOM 1714 C CA . ILE A 1 212 ? -19.808 21.611 3.075 1.00 80.06 212 ILE A CA 1
ATOM 1715 C C . ILE A 1 212 ? -18.886 20.611 2.366 1.00 80.06 212 ILE A C 1
ATOM 1717 O O . ILE A 1 212 ? -18.602 20.777 1.183 1.00 80.06 212 ILE A O 1
ATOM 1721 N N . THR A 1 213 ? -18.453 19.544 3.049 1.00 77.19 213 THR A N 1
ATOM 1722 C CA . THR A 1 213 ? -17.634 18.470 2.468 1.00 77.19 213 THR A CA 1
ATOM 1723 C C . THR A 1 213 ? -18.215 17.869 1.178 1.00 77.19 213 THR A C 1
ATOM 1725 O O . THR A 1 213 ? -17.432 17.708 0.247 1.00 77.19 213 THR A O 1
ATOM 1728 N N . PRO A 1 214 ? -19.535 17.595 1.030 1.00 74.81 214 PRO A N 1
ATOM 1729 C CA . PRO A 1 214 ? -20.080 17.078 -0.231 1.00 74.81 214 PRO A CA 1
ATOM 1730 C C . PRO A 1 214 ? -19.862 18.039 -1.393 1.00 74.81 214 PRO A C 1
ATOM 1732 O O . PRO A 1 214 ? -19.497 17.621 -2.487 1.00 74.81 214 PRO A O 1
ATOM 1735 N N . VAL A 1 215 ? -20.061 19.335 -1.134 1.00 78.62 215 VAL A N 1
ATOM 1736 C CA . VAL A 1 215 ? -19.894 20.394 -2.131 1.00 78.62 215 VAL A CA 1
ATOM 1737 C C . VAL A 1 215 ? -18.429 20.478 -2.543 1.00 78.62 215 VAL A C 1
ATOM 1739 O O . VAL A 1 215 ? -18.138 20.494 -3.731 1.00 78.62 215 VAL A O 1
ATOM 1742 N N . TYR A 1 216 ? -17.500 20.431 -1.584 1.00 77.44 216 TYR A N 1
ATOM 1743 C CA . TYR A 1 216 ? -16.065 20.375 -1.872 1.00 77.44 216 TYR A CA 1
ATOM 1744 C C . TYR A 1 216 ? -15.667 19.128 -2.668 1.00 77.44 216 TYR A C 1
ATOM 1746 O O . TYR A 1 216 ? -14.889 19.242 -3.607 1.00 77.44 216 TYR A O 1
ATOM 1754 N N . CYS A 1 217 ? -16.205 17.948 -2.343 1.00 76.31 217 CYS A N 1
ATOM 1755 C CA . CYS A 1 217 ? -15.945 16.725 -3.104 1.00 76.31 217 CYS A CA 1
ATOM 1756 C C . CYS A 1 217 ? -16.478 16.819 -4.540 1.00 76.31 217 CYS A C 1
ATOM 1758 O O . CYS A 1 217 ? -15.778 16.424 -5.469 1.00 76.31 217 CYS A O 1
ATOM 1760 N N . LEU A 1 218 ? -17.682 17.368 -4.732 1.00 76.25 218 LEU A N 1
ATOM 1761 C CA . LEU A 1 218 ? -18.264 17.582 -6.057 1.00 76.25 218 LEU A CA 1
ATOM 1762 C C . LEU A 1 218 ? -17.446 18.594 -6.865 1.00 76.25 218 LEU A C 1
ATOM 1764 O O . LEU A 1 218 ? -17.100 18.326 -8.010 1.00 76.25 218 LEU A O 1
ATOM 1768 N N . LEU A 1 219 ? -17.087 19.727 -6.257 1.00 79.00 219 LEU A N 1
ATOM 1769 C CA . LEU A 1 219 ? -16.237 20.733 -6.887 1.00 79.00 219 LEU A CA 1
ATOM 1770 C C . LEU A 1 219 ? -14.856 20.170 -7.217 1.00 79.00 219 LEU A C 1
ATOM 1772 O O . LEU A 1 219 ? -14.358 20.447 -8.294 1.00 79.00 219 LEU A O 1
ATOM 1776 N N . ALA A 1 220 ? -14.255 19.351 -6.351 1.00 76.31 220 ALA A N 1
ATOM 1777 C CA . ALA A 1 220 ? -12.981 18.691 -6.627 1.00 76.31 220 ALA A CA 1
ATOM 1778 C C . ALA A 1 220 ? -13.091 17.661 -7.762 1.00 76.31 220 ALA A C 1
ATOM 1780 O O . ALA A 1 220 ? -12.169 17.545 -8.562 1.00 76.31 220 ALA A O 1
ATOM 1781 N N . TYR A 1 221 ? -14.211 16.940 -7.865 1.00 75.38 221 TYR A N 1
ATOM 1782 C CA . TYR A 1 221 ? -14.480 16.023 -8.974 1.00 75.38 221 TYR A CA 1
ATOM 1783 C C . TYR A 1 221 ? -14.619 16.775 -10.306 1.00 75.38 221 TYR A C 1
ATOM 1785 O O . TYR A 1 221 ? -13.928 16.453 -11.272 1.00 75.38 221 TYR A O 1
ATOM 1793 N N . LEU A 1 222 ? -15.446 17.826 -10.336 1.00 73.31 222 LEU A N 1
ATOM 1794 C CA . LEU A 1 222 ? -15.634 18.681 -11.512 1.00 73.31 222 LEU A CA 1
ATOM 1795 C C . LEU A 1 222 ? -14.340 19.420 -11.878 1.00 73.31 222 LEU A C 1
ATOM 1797 O O . LEU A 1 222 ? -13.941 19.455 -13.040 1.00 73.31 222 LEU A O 1
ATOM 1801 N N . ALA A 1 223 ? -13.627 19.948 -10.885 1.00 71.50 223 ALA A N 1
ATOM 1802 C CA . ALA A 1 223 ? -12.312 20.537 -11.080 1.00 71.50 223 ALA A CA 1
ATOM 1803 C C . ALA A 1 223 ? -11.340 19.495 -11.632 1.00 71.50 223 ALA A C 1
ATOM 1805 O O . ALA A 1 223 ? -10.639 19.800 -12.579 1.00 71.50 223 ALA A O 1
ATOM 1806 N N . GLY A 1 224 ? -11.344 18.255 -11.141 1.00 69.12 224 GLY A N 1
ATOM 1807 C CA . GLY A 1 224 ? -10.538 17.172 -11.703 1.00 69.12 224 GLY A CA 1
ATOM 1808 C C . GLY A 1 224 ? -10.750 17.012 -13.211 1.00 69.12 224 GLY A C 1
ATOM 1809 O O . GLY A 1 224 ? -9.780 16.965 -13.959 1.00 69.12 224 GLY A O 1
ATOM 1810 N N . THR A 1 225 ? -11.998 17.035 -13.685 1.00 65.94 225 THR A N 1
ATOM 1811 C CA . THR A 1 225 ? -12.281 16.882 -15.124 1.00 65.94 225 THR A CA 1
ATOM 1812 C C . THR A 1 225 ? -11.723 18.005 -16.009 1.00 65.94 225 THR A C 1
ATOM 1814 O O . THR A 1 225 ? -11.359 17.741 -17.150 1.00 65.94 225 THR A O 1
ATOM 1817 N N . PHE A 1 226 ? -11.583 19.233 -15.496 1.00 66.06 226 PHE A N 1
ATOM 1818 C CA . PHE A 1 226 ? -11.117 20.392 -16.279 1.00 66.06 226 PHE A CA 1
ATOM 1819 C C . PHE A 1 226 ? -9.672 20.804 -15.976 1.00 66.06 226 PHE A C 1
ATOM 1821 O O . PHE A 1 226 ? -8.889 21.104 -16.878 1.00 66.06 226 PHE A O 1
ATOM 1828 N N . VAL A 1 227 ? -9.311 20.823 -14.696 1.00 65.62 227 VAL A N 1
ATOM 1829 C CA . VAL A 1 227 ? -7.999 21.237 -14.200 1.00 65.62 227 VAL A CA 1
ATOM 1830 C C . VAL A 1 227 ? -6.933 20.266 -14.672 1.00 65.62 227 VAL A C 1
ATOM 1832 O O . VAL A 1 227 ? -5.889 20.738 -15.089 1.00 65.62 227 VAL A O 1
ATOM 1835 N N . PHE A 1 228 ? -7.168 18.948 -14.698 1.00 63.97 228 PHE A N 1
ATOM 1836 C CA . PHE A 1 228 ? -6.140 18.022 -15.195 1.00 63.97 228 PHE A CA 1
ATOM 1837 C C . PHE A 1 228 ? -5.811 18.254 -16.669 1.00 63.97 228 PHE A C 1
ATOM 1839 O O . PHE A 1 228 ? -4.636 18.335 -17.016 1.00 63.97 228 PHE A O 1
ATOM 1846 N N . PHE A 1 229 ? -6.828 18.447 -17.511 1.00 64.25 229 PHE A N 1
ATOM 1847 C CA . PHE A 1 229 ? -6.627 18.753 -18.925 1.00 64.25 229 PHE A CA 1
ATOM 1848 C C . PHE A 1 229 ? -5.864 20.073 -19.118 1.00 64.25 229 PHE A C 1
ATOM 1850 O O . PHE A 1 229 ? -4.886 20.135 -19.858 1.00 64.25 229 PHE A O 1
ATOM 1857 N N . SER A 1 230 ? -6.261 21.127 -18.400 1.00 65.12 230 SER A N 1
ATOM 1858 C CA . SER A 1 230 ? -5.625 22.444 -18.513 1.00 65.12 230 SER A CA 1
ATOM 1859 C C . SER A 1 230 ? -4.201 22.475 -17.938 1.00 65.12 230 SER A C 1
ATOM 1861 O O . SER A 1 230 ? -3.301 23.062 -18.535 1.00 65.12 230 SER A O 1
ATOM 1863 N N . LEU A 1 231 ? -3.963 21.814 -16.803 1.00 68.25 231 LEU A N 1
ATOM 1864 C CA . LEU A 1 231 ? -2.698 21.860 -16.067 1.00 68.25 231 LEU A CA 1
ATOM 1865 C C . LEU A 1 231 ? -1.585 21.111 -16.808 1.00 68.25 231 LEU A C 1
ATOM 1867 O O . LEU A 1 231 ? -0.483 21.639 -16.907 1.00 68.25 231 LEU A O 1
ATOM 1871 N N . PHE A 1 232 ? -1.876 19.951 -17.403 1.00 66.44 232 PHE A N 1
ATOM 1872 C CA . PHE A 1 232 ? -0.908 19.220 -18.233 1.00 66.44 232 PHE A CA 1
ATOM 1873 C C . PHE A 1 232 ? -0.665 19.884 -19.600 1.00 66.44 232 PHE A C 1
ATOM 1875 O O . PHE A 1 232 ? 0.447 19.846 -20.118 1.00 66.44 232 PHE A O 1
ATOM 1882 N N . ASN A 1 233 ? -1.651 20.598 -20.151 1.00 67.50 233 ASN A N 1
ATOM 1883 C CA . ASN A 1 233 ? -1.447 21.369 -21.382 1.00 67.50 233 ASN A CA 1
ATOM 1884 C C . ASN A 1 233 ? -0.705 22.699 -21.159 1.00 67.50 233 ASN A C 1
ATOM 1886 O O . ASN A 1 233 ? -0.077 23.203 -22.086 1.00 67.50 233 ASN A O 1
ATOM 1890 N N . SER A 1 234 ? -0.753 23.261 -19.946 1.00 69.88 234 SER A N 1
ATOM 1891 C CA . SER A 1 234 ? -0.176 24.582 -19.641 1.00 69.88 234 SER A CA 1
ATOM 1892 C C . SER A 1 234 ? 1.147 24.524 -18.871 1.00 69.88 234 SER A C 1
ATOM 1894 O O . SER A 1 234 ? 1.923 25.475 -18.926 1.00 69.88 234 SER A O 1
ATOM 1896 N N . ILE A 1 235 ? 1.412 23.443 -18.127 1.00 69.00 235 ILE A N 1
ATOM 1897 C CA . ILE A 1 235 ? 2.607 23.288 -17.285 1.00 69.00 235 ILE A CA 1
ATOM 1898 C C . ILE A 1 235 ? 3.430 22.099 -17.781 1.00 69.00 235 ILE A C 1
ATOM 1900 O O . ILE A 1 235 ? 3.005 20.946 -17.715 1.00 69.00 235 ILE A O 1
ATOM 1904 N N . GLN A 1 236 ? 4.654 22.373 -18.231 1.00 68.75 236 GLN A N 1
ATOM 1905 C CA . GLN A 1 236 ? 5.569 21.353 -18.735 1.00 68.75 236 GLN A CA 1
ATOM 1906 C C . GLN A 1 236 ? 6.241 20.605 -17.569 1.00 68.75 236 GLN A C 1
ATOM 1908 O O . GLN A 1 236 ? 7.282 21.007 -17.057 1.00 68.75 236 GLN A O 1
ATOM 1913 N N . LEU A 1 237 ? 5.635 19.497 -17.134 1.00 69.81 237 LEU A N 1
ATOM 1914 C CA . LEU A 1 237 ? 6.141 18.641 -16.044 1.00 69.81 237 LEU A CA 1
ATOM 1915 C C . LEU A 1 237 ? 7.115 17.539 -16.525 1.00 69.81 237 LEU A C 1
ATOM 1917 O O . LEU A 1 237 ? 7.234 16.486 -15.894 1.00 69.81 237 LEU A O 1
ATOM 1921 N N . GLY A 1 238 ? 7.799 17.762 -17.653 1.00 77.38 238 GLY A N 1
ATOM 1922 C CA . GLY A 1 238 ? 8.718 16.797 -18.273 1.00 77.38 238 GLY A CA 1
ATOM 1923 C C . GLY A 1 238 ? 8.055 15.441 -18.542 1.00 77.38 238 GLY A C 1
ATOM 1924 O O . GLY A 1 238 ? 6.889 15.388 -18.925 1.00 77.38 238 GLY A O 1
ATOM 1925 N N . ASN A 1 239 ? 8.763 14.345 -18.245 1.00 74.06 239 ASN A N 1
ATOM 1926 C CA . ASN A 1 239 ? 8.289 12.970 -18.475 1.00 74.06 239 ASN A CA 1
ATOM 1927 C C . ASN A 1 239 ? 6.942 12.643 -17.798 1.00 74.06 239 ASN A C 1
ATOM 1929 O O . ASN A 1 239 ? 6.246 11.729 -18.237 1.00 74.06 239 ASN A O 1
ATOM 1933 N N . ILE A 1 240 ? 6.567 13.350 -16.720 1.00 74.56 240 ILE A N 1
ATOM 1934 C CA . ILE A 1 240 ? 5.256 13.172 -16.073 1.00 74.56 240 ILE A CA 1
ATOM 1935 C C . ILE A 1 240 ? 4.143 13.652 -17.003 1.00 74.56 240 ILE A C 1
ATOM 1937 O O . ILE A 1 240 ? 3.100 13.007 -17.069 1.00 74.56 240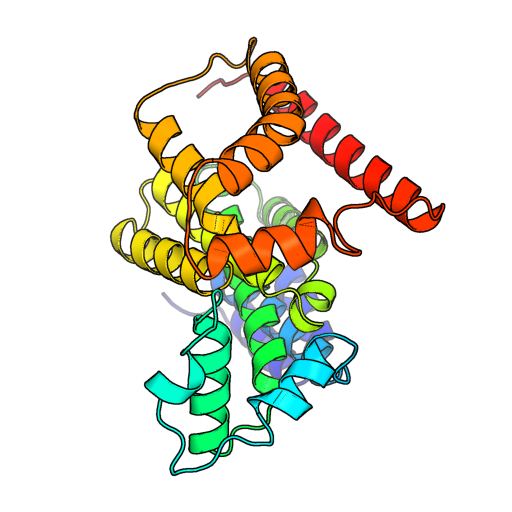 ILE A O 1
ATOM 1941 N N . ASN A 1 241 ? 4.369 14.757 -17.717 1.00 72.88 241 ASN A N 1
ATOM 1942 C CA . ASN A 1 241 ? 3.397 15.305 -18.651 1.00 72.88 241 ASN A CA 1
ATOM 1943 C C . ASN A 1 241 ? 3.167 14.342 -19.816 1.00 72.88 241 ASN A C 1
ATOM 1945 O O . ASN A 1 241 ? 2.039 13.917 -20.041 1.00 72.88 241 ASN A O 1
ATOM 1949 N N . ASP A 1 242 ? 4.252 13.897 -20.451 1.00 74.38 242 ASP A N 1
ATOM 1950 C CA . ASP A 1 242 ? 4.193 12.975 -21.588 1.00 74.38 242 ASP A CA 1
ATOM 1951 C C . ASP A 1 242 ? 3.505 11.655 -21.200 1.00 74.38 242 ASP A C 1
ATOM 1953 O O . ASP A 1 242 ? 2.659 11.133 -21.928 1.00 74.38 242 ASP A O 1
ATOM 1957 N N . TYR A 1 243 ? 3.812 11.132 -20.007 1.00 74.38 243 TYR A N 1
ATOM 1958 C CA . TYR A 1 243 ? 3.188 9.917 -19.484 1.00 74.38 243 TYR A CA 1
ATOM 1959 C C . TYR A 1 243 ? 1.702 10.113 -19.139 1.00 74.38 243 TYR A C 1
ATOM 1961 O O . TYR A 1 243 ? 0.881 9.231 -19.408 1.00 74.38 243 TYR A O 1
ATOM 1969 N N . ALA A 1 244 ? 1.340 11.253 -18.542 1.00 72.19 244 ALA A N 1
ATOM 1970 C CA . ALA A 1 244 ? -0.041 11.574 -18.193 1.00 72.19 244 ALA A CA 1
ATOM 1971 C C . ALA A 1 244 ? -0.904 11.803 -19.442 1.00 72.19 244 ALA A C 1
ATOM 1973 O O . ALA A 1 244 ? -1.997 11.242 -19.524 1.00 72.19 244 ALA A O 1
ATOM 1974 N N . GLN A 1 245 ? -0.396 12.547 -20.427 1.00 73.25 245 GLN A N 1
ATOM 1975 C CA . GLN A 1 245 ? -1.076 12.809 -21.694 1.00 73.25 245 GLN A CA 1
ATOM 1976 C C . GLN A 1 245 ? -1.298 11.513 -22.481 1.00 73.25 245 GLN A C 1
ATOM 1978 O O . GLN A 1 245 ? -2.444 11.134 -22.733 1.00 73.25 245 GLN A O 1
ATOM 1983 N N . ALA A 1 246 ? -0.228 10.756 -22.750 1.00 72.38 246 ALA A N 1
ATOM 1984 C CA . ALA A 1 246 ? -0.305 9.528 -23.542 1.00 72.38 246 ALA A CA 1
ATOM 1985 C C . ALA A 1 246 ? -1.135 8.415 -22.877 1.00 72.38 246 ALA A C 1
ATOM 1987 O O . ALA A 1 246 ? -1.727 7.579 -23.560 1.00 72.38 246 ALA A O 1
ATOM 1988 N N . GLY A 1 247 ? -1.153 8.360 -21.542 1.00 67.00 247 GLY A N 1
ATOM 1989 C CA . GLY A 1 247 ? -1.855 7.320 -20.793 1.00 67.00 247 GLY A CA 1
ATOM 1990 C C . GLY A 1 247 ? -3.305 7.663 -20.457 1.00 67.00 247 GLY A C 1
ATOM 1991 O O . GLY A 1 247 ? -4.189 6.828 -20.662 1.00 67.00 247 GLY A O 1
ATOM 1992 N N . TYR A 1 248 ? -3.536 8.863 -19.919 1.00 67.88 248 TYR A N 1
ATOM 1993 C CA . TYR A 1 248 ? -4.736 9.211 -19.148 1.00 67.88 248 TYR A CA 1
ATOM 1994 C C . TYR A 1 248 ? -5.562 10.363 -19.733 1.00 67.88 248 TYR A C 1
ATOM 1996 O O . TYR A 1 248 ? -6.672 10.578 -19.251 1.00 67.88 248 TYR A O 1
ATOM 2004 N N . ILE A 1 249 ? -5.056 11.086 -20.738 1.00 69.81 249 ILE A N 1
ATOM 2005 C CA . ILE A 1 249 ? -5.796 12.173 -21.407 1.00 69.81 249 ILE A CA 1
ATOM 2006 C C . ILE A 1 249 ? -6.162 11.775 -22.839 1.00 69.81 249 ILE A C 1
ATOM 2008 O O . ILE A 1 249 ? -7.337 11.802 -23.190 1.00 69.81 249 ILE A O 1
ATOM 2012 N N . ASP A 1 250 ? -5.185 11.320 -23.623 1.00 68.62 250 ASP A N 1
ATOM 2013 C CA . ASP A 1 250 ? -5.386 10.940 -25.031 1.00 68.62 250 ASP A CA 1
ATOM 2014 C C . ASP A 1 250 ? -5.429 9.414 -25.228 1.00 68.62 250 ASP A C 1
ATOM 2016 O O . ASP A 1 250 ? -5.800 8.899 -26.284 1.00 68.62 250 ASP A O 1
ATOM 2020 N N . GLY A 1 251 ? -5.017 8.669 -24.200 1.00 63.31 251 GLY A N 1
ATOM 2021 C CA . GLY A 1 251 ? -4.841 7.223 -24.240 1.00 63.31 251 GLY A CA 1
ATOM 2022 C C . GLY A 1 251 ? -6.087 6.403 -23.910 1.00 63.31 251 GLY A C 1
ATOM 2023 O O . GLY A 1 251 ? -7.129 6.894 -23.483 1.00 63.31 251 GLY A O 1
ATOM 2024 N N . LYS A 1 252 ? -5.944 5.077 -24.016 1.00 63.22 252 LYS A N 1
ATOM 2025 C CA . LYS A 1 252 ? -6.999 4.091 -23.710 1.00 63.22 252 LYS A CA 1
ATOM 2026 C C . LYS A 1 252 ? -7.598 4.231 -22.300 1.00 63.22 252 LYS A C 1
ATOM 2028 O O . LYS A 1 252 ? -8.743 3.838 -22.107 1.00 63.22 252 LYS A O 1
ATOM 2033 N N . PHE A 1 253 ? -6.846 4.753 -21.327 1.00 61.69 253 PHE A N 1
ATOM 2034 C CA . PHE A 1 253 ? -7.324 4.925 -19.950 1.00 61.69 253 PHE A CA 1
ATOM 2035 C C . PHE A 1 253 ? -8.044 6.261 -19.707 1.00 61.69 253 PHE A C 1
ATOM 2037 O O . PHE A 1 253 ? -8.540 6.470 -18.603 1.00 61.69 253 PHE A O 1
ATOM 2044 N N . ALA A 1 254 ? -8.116 7.143 -20.711 1.00 57.16 254 ALA A N 1
ATOM 2045 C CA . ALA A 1 254 ? -8.871 8.394 -20.645 1.00 57.16 254 ALA A CA 1
ATOM 2046 C C . ALA A 1 254 ? -10.385 8.175 -20.785 1.00 57.16 254 ALA A C 1
ATOM 2048 O O . ALA A 1 254 ? -11.192 8.898 -20.201 1.00 57.16 254 ALA A 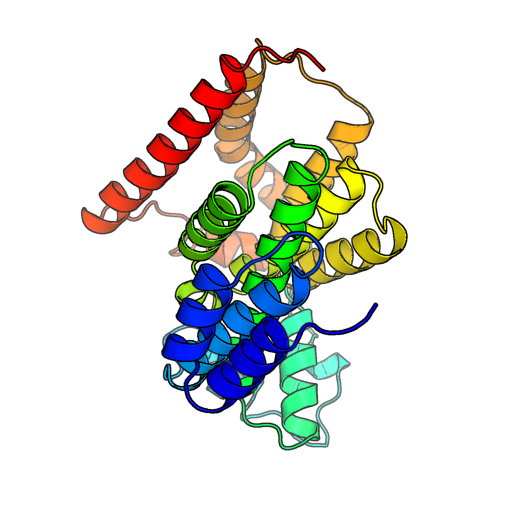O 1
ATOM 2049 N N . ASN A 1 255 ? -10.780 7.151 -21.544 1.00 58.81 255 ASN A N 1
ATOM 2050 C CA . ASN A 1 255 ? -12.182 6.839 -21.779 1.00 58.81 255 ASN A CA 1
ATOM 2051 C C . ASN A 1 255 ? -12.747 5.992 -20.637 1.00 58.81 255 ASN A C 1
ATOM 2053 O O . ASN A 1 255 ? -12.167 4.975 -20.250 1.00 58.81 255 ASN A O 1
ATOM 2057 N N . ALA A 1 256 ? -13.913 6.392 -20.124 1.00 61.16 256 ALA A N 1
ATOM 2058 C CA . ALA A 1 256 ? -14.666 5.569 -19.191 1.00 61.16 256 ALA A CA 1
ATOM 2059 C C . ALA A 1 256 ? -15.023 4.237 -19.866 1.00 61.16 256 ALA A C 1
ATOM 2061 O O . ALA A 1 256 ? -15.600 4.221 -20.954 1.00 61.16 256 ALA A O 1
ATOM 2062 N N . ASP A 1 257 ? -14.674 3.124 -19.223 1.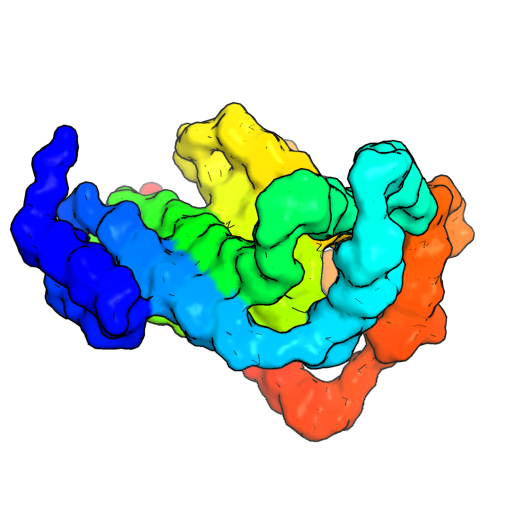00 63.09 257 ASP A N 1
ATOM 2063 C CA . ASP A 1 257 ? -15.034 1.797 -19.708 1.00 63.09 257 ASP A CA 1
ATOM 2064 C C . ASP A 1 257 ? -16.560 1.633 -19.625 1.00 63.09 257 ASP A C 1
ATOM 2066 O O . ASP A 1 257 ? -17.146 1.568 -18.542 1.00 63.09 257 ASP A O 1
ATOM 2070 N N . THR A 1 258 ? -17.208 1.629 -20.790 1.00 66.81 258 THR A N 1
ATOM 2071 C CA . THR A 1 258 ? -18.667 1.545 -20.932 1.00 66.81 258 THR A CA 1
ATOM 2072 C C . THR A 1 258 ? -19.181 0.110 -20.887 1.00 66.81 258 THR A C 1
ATOM 2074 O O . THR A 1 258 ? -20.387 -0.113 -21.003 1.00 66.81 258 THR A O 1
ATOM 2077 N N . THR A 1 259 ? -18.304 -0.885 -20.706 1.00 75.62 259 THR A N 1
ATOM 2078 C CA . THR A 1 259 ? -18.751 -2.268 -20.539 1.00 75.62 259 THR A CA 1
ATOM 2079 C C . THR A 1 259 ? -19.605 -2.401 -19.276 1.00 75.62 259 THR A C 1
ATOM 2081 O O . THR A 1 259 ? -19.288 -1.854 -18.217 1.00 75.62 259 THR A O 1
ATOM 2084 N N . GLY A 1 260 ? -20.705 -3.159 -19.367 1.00 70.88 260 GLY A N 1
ATOM 2085 C CA . GLY A 1 260 ? -21.676 -3.284 -18.270 1.00 70.88 260 GLY A CA 1
ATOM 2086 C C . GLY A 1 260 ? -21.042 -3.708 -16.940 1.00 70.88 260 GLY A C 1
ATOM 2087 O O . GLY A 1 260 ? -21.387 -3.176 -15.889 1.00 70.88 260 GLY A O 1
ATOM 2088 N N . ASN A 1 261 ? -20.034 -4.583 -16.983 1.00 74.94 261 ASN A N 1
ATOM 2089 C CA . ASN A 1 261 ? -19.298 -5.019 -15.794 1.00 74.94 261 A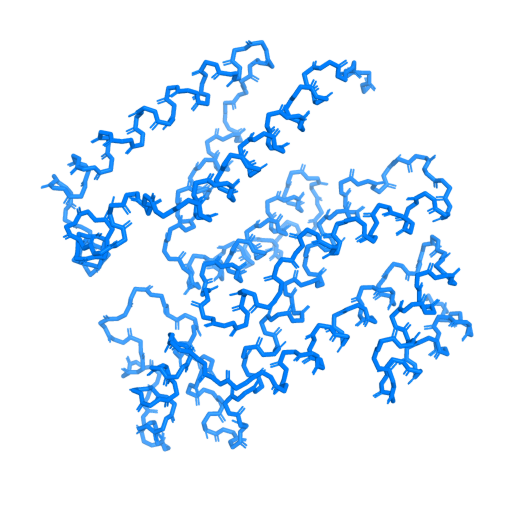SN A CA 1
ATOM 2090 C C . ASN A 1 261 ? -18.474 -3.883 -15.162 1.00 74.94 261 ASN A C 1
ATOM 2092 O O . ASN A 1 261 ? -18.455 -3.746 -13.937 1.00 74.94 261 ASN A O 1
ATOM 2096 N N . ALA A 1 262 ? -17.818 -3.047 -15.972 1.00 66.81 262 ALA A N 1
ATOM 2097 C CA . ALA A 1 262 ? -17.059 -1.900 -15.483 1.00 66.81 262 ALA A CA 1
ATOM 2098 C C . ALA A 1 262 ? -17.978 -0.816 -14.895 1.00 66.81 262 ALA A C 1
ATOM 2100 O O . ALA A 1 262 ? -17.667 -0.242 -13.845 1.00 66.81 262 ALA A O 1
ATOM 2101 N N . MET A 1 263 ? -19.148 -0.596 -15.504 1.00 73.94 263 MET A N 1
ATOM 2102 C CA . MET A 1 263 ? -20.187 0.281 -14.961 1.00 73.94 263 MET A CA 1
ATOM 2103 C C . MET A 1 263 ? -20.723 -0.219 -13.616 1.00 73.94 263 MET A C 1
ATOM 2105 O O . MET A 1 263 ? -20.753 0.553 -12.659 1.00 73.94 263 MET A O 1
ATOM 2109 N N . ILE A 1 264 ? -21.080 -1.503 -13.502 1.00 75.56 264 ILE A N 1
ATOM 2110 C CA . ILE A 1 264 ? -21.557 -2.102 -12.243 1.00 75.56 264 ILE A CA 1
ATOM 2111 C C . ILE A 1 264 ? -20.508 -1.943 -11.138 1.00 75.56 264 ILE A C 1
ATOM 2113 O O . ILE A 1 264 ? -20.834 -1.518 -10.028 1.00 75.56 264 ILE A O 1
ATOM 2117 N N . MET A 1 265 ? -19.237 -2.220 -11.439 1.00 69.81 265 MET A N 1
ATOM 2118 C CA . MET A 1 265 ? -18.151 -2.049 -10.472 1.00 69.81 265 MET A CA 1
ATOM 2119 C C . MET A 1 265 ? -17.941 -0.586 -10.077 1.00 69.81 265 MET A C 1
ATOM 2121 O O . MET A 1 265 ? -17.644 -0.306 -8.914 1.00 69.81 265 MET A O 1
ATOM 2125 N N . SER A 1 266 ? -18.108 0.349 -11.011 1.00 69.19 266 SER A N 1
ATOM 2126 C CA . SER A 1 266 ? -18.022 1.783 -10.729 1.00 69.19 266 SER A CA 1
ATOM 2127 C C . SER A 1 266 ? -19.166 2.237 -9.824 1.00 69.19 266 SER A C 1
ATOM 2129 O O . SER A 1 266 ? -18.909 2.868 -8.801 1.00 69.19 266 SER A O 1
ATOM 2131 N N . ILE A 1 267 ? -20.407 1.838 -10.128 1.00 77.12 267 ILE A N 1
ATOM 2132 C CA . ILE A 1 267 ? -21.580 2.099 -9.284 1.00 77.12 267 ILE A CA 1
ATOM 2133 C C . ILE A 1 267 ? -21.342 1.536 -7.885 1.00 77.12 267 ILE A C 1
ATOM 2135 O O . ILE A 1 267 ? -21.441 2.279 -6.918 1.00 77.12 267 ILE A O 1
ATOM 2139 N N . PHE A 1 268 ? -20.930 0.271 -7.765 1.00 75.31 268 PHE A N 1
ATOM 2140 C CA . PHE A 1 268 ? -20.653 -0.347 -6.469 1.00 75.31 268 PHE A CA 1
ATOM 2141 C C . PHE A 1 268 ? -19.621 0.445 -5.651 1.00 75.31 268 PHE A C 1
ATOM 2143 O O . PHE A 1 268 ? -19.844 0.716 -4.471 1.00 75.31 268 PHE A O 1
ATOM 2150 N N . ARG A 1 269 ? -18.513 0.874 -6.274 1.00 69.50 269 ARG A N 1
ATOM 2151 C CA . ARG A 1 269 ? -17.473 1.682 -5.613 1.00 69.50 269 ARG A CA 1
ATOM 2152 C C . ARG A 1 269 ? -18.008 3.033 -5.136 1.00 69.50 269 ARG A C 1
ATOM 2154 O O . ARG A 1 269 ? -17.759 3.406 -3.989 1.00 69.50 269 ARG A O 1
ATOM 2161 N N . PHE A 1 270 ? -18.750 3.749 -5.981 1.00 73.00 270 PHE A N 1
ATOM 2162 C CA . PHE A 1 270 ? -19.320 5.050 -5.623 1.00 73.00 270 PHE A CA 1
ATOM 2163 C C . PHE A 1 270 ? -20.433 4.931 -4.582 1.00 73.00 270 PHE A C 1
ATOM 2165 O O . PHE A 1 270 ? -20.465 5.725 -3.645 1.00 73.00 270 PHE A O 1
ATOM 2172 N N . THR A 1 271 ? -21.295 3.917 -4.675 1.00 76.25 271 THR A N 1
ATOM 2173 C CA . THR A 1 271 ? -22.318 3.626 -3.665 1.00 76.25 271 THR A CA 1
ATOM 2174 C C . THR A 1 271 ? -21.672 3.295 -2.327 1.00 76.25 271 THR A C 1
ATOM 2176 O O . THR A 1 271 ? -22.088 3.835 -1.308 1.00 76.25 271 THR A O 1
ATOM 2179 N N . PHE A 1 272 ? -20.625 2.469 -2.306 1.00 72.56 272 PHE A N 1
ATOM 2180 C CA . PHE A 1 272 ? -19.910 2.153 -1.072 1.00 72.56 272 PHE A CA 1
ATOM 2181 C C . PHE A 1 272 ? -19.276 3.403 -0.448 1.00 72.56 272 PHE A C 1
ATOM 2183 O O . PHE A 1 272 ? -19.440 3.645 0.747 1.00 72.56 272 PHE A O 1
ATOM 2190 N N . PHE A 1 273 ? -18.623 4.243 -1.257 1.00 69.81 273 PHE A N 1
ATOM 2191 C CA . PHE A 1 273 ? -18.083 5.522 -0.793 1.00 69.81 273 PHE A CA 1
ATOM 2192 C C . PHE A 1 273 ? -19.179 6.449 -0.253 1.00 69.81 273 PHE A C 1
ATOM 2194 O O . PHE A 1 273 ? -19.019 7.032 0.817 1.00 69.81 273 PHE A O 1
ATOM 2201 N N . PHE A 1 274 ? -20.315 6.540 -0.946 1.00 73.75 274 PHE A N 1
ATOM 2202 C CA . PHE A 1 274 ? -21.465 7.326 -0.511 1.00 73.75 274 PHE A CA 1
ATOM 2203 C C . PHE A 1 274 ? -22.034 6.813 0.814 1.00 73.75 274 PHE A C 1
ATOM 2205 O O . PHE A 1 274 ? -22.271 7.606 1.718 1.00 73.75 274 PHE A O 1
ATOM 2212 N N . VAL A 1 275 ? -22.185 5.497 0.981 1.00 75.88 275 VAL A N 1
ATOM 2213 C CA . VAL A 1 275 ? -22.644 4.886 2.238 1.00 75.88 275 VAL A CA 1
ATOM 2214 C C . VAL A 1 275 ? -21.674 5.192 3.378 1.00 75.88 275 VAL A C 1
ATOM 2216 O O . VAL A 1 275 ? -22.108 5.619 4.446 1.00 75.88 275 VAL A O 1
ATOM 2219 N N . LEU A 1 276 ? -20.364 5.041 3.160 1.00 73.81 276 LEU A N 1
ATOM 2220 C CA . LEU A 1 276 ? -19.354 5.402 4.159 1.00 73.81 276 LEU A CA 1
ATOM 2221 C C . LEU A 1 276 ? -19.406 6.891 4.511 1.00 73.81 276 LEU A C 1
ATOM 2223 O O . LEU A 1 276 ? -19.315 7.246 5.686 1.00 73.81 276 LEU A O 1
ATOM 2227 N N . TYR A 1 277 ? -19.591 7.755 3.512 1.00 72.94 277 TYR A N 1
ATOM 2228 C CA . TYR A 1 277 ? -19.752 9.187 3.721 1.00 72.94 277 TYR A CA 1
ATOM 2229 C C . TYR A 1 277 ? -21.016 9.505 4.523 1.00 72.94 277 TYR A C 1
ATOM 2231 O O . TYR A 1 277 ? -20.945 10.290 5.460 1.00 72.94 277 TYR A O 1
ATOM 2239 N N . VAL A 1 278 ? -22.153 8.882 4.211 1.00 75.12 278 VAL A N 1
ATOM 2240 C CA . VAL A 1 278 ? -23.419 9.044 4.940 1.00 75.12 278 VAL A CA 1
ATOM 2241 C C . VAL A 1 278 ? -23.252 8.612 6.395 1.00 75.12 278 VAL A C 1
ATOM 2243 O O . VAL A 1 278 ? -23.599 9.366 7.302 1.00 75.12 278 VAL A O 1
ATOM 2246 N N . ILE A 1 279 ? -22.643 7.448 6.637 1.00 78.12 279 ILE A N 1
ATOM 2247 C CA . ILE A 1 279 ? -22.336 6.971 7.992 1.00 78.12 279 ILE A CA 1
ATOM 2248 C C . ILE A 1 279 ? -21.445 7.979 8.720 1.00 78.12 279 ILE A C 1
ATOM 2250 O O . ILE A 1 279 ? -21.742 8.341 9.856 1.00 78.12 279 ILE A O 1
ATOM 2254 N N . TYR A 1 280 ? -20.386 8.469 8.071 1.00 75.56 280 TYR A N 1
ATOM 2255 C CA . TYR A 1 280 ? -19.532 9.505 8.641 1.00 75.56 280 TYR A CA 1
ATOM 2256 C C . TYR A 1 280 ? -20.322 10.782 8.925 1.00 75.56 280 TYR A C 1
ATOM 2258 O O . TYR A 1 280 ? -20.219 11.308 10.023 1.00 75.56 280 TYR A O 1
ATOM 2266 N N . TYR A 1 281 ? -21.136 11.270 7.988 1.00 74.44 281 TYR A N 1
ATOM 2267 C CA . TYR A 1 281 ? -21.925 12.498 8.092 1.00 74.44 281 TYR A CA 1
ATOM 2268 C C . TYR A 1 281 ? -22.881 12.468 9.283 1.00 74.44 281 TYR A C 1
ATOM 2270 O O . TYR A 1 281 ? -22.893 13.408 10.083 1.00 74.44 281 TYR A O 1
ATOM 2278 N N . PHE A 1 282 ? -23.600 11.360 9.450 1.00 77.69 282 PHE A N 1
ATOM 2279 C CA . PHE A 1 282 ? -24.550 11.161 10.541 1.00 77.69 282 PHE A CA 1
ATOM 2280 C C . PHE A 1 282 ? -23.920 10.617 11.825 1.00 77.69 282 PHE A C 1
ATOM 2282 O O . PHE A 1 282 ? -24.590 10.600 12.856 1.00 77.69 282 PHE A O 1
ATOM 2289 N N . SER A 1 283 ? -22.640 10.222 11.825 1.00 73.69 283 SER A N 1
ATOM 2290 C CA . SER A 1 283 ? -21.969 9.910 13.084 1.00 73.69 283 SER A CA 1
ATOM 2291 C C . SER A 1 283 ? -21.844 11.197 13.893 1.00 73.69 283 SER A C 1
ATOM 2293 O O . SER A 1 283 ? -21.122 12.123 13.499 1.00 73.69 283 SER A O 1
ATOM 2295 N N . ASN A 1 284 ? -22.544 11.267 15.025 1.00 55.28 284 ASN A N 1
ATOM 2296 C CA . ASN A 1 284 ? -22.324 12.316 16.009 1.00 55.28 284 ASN A CA 1
ATOM 2297 C C . ASN A 1 284 ? -20.847 12.263 16.403 1.00 55.28 284 ASN A C 1
ATOM 2299 O O . ASN A 1 284 ? -20.39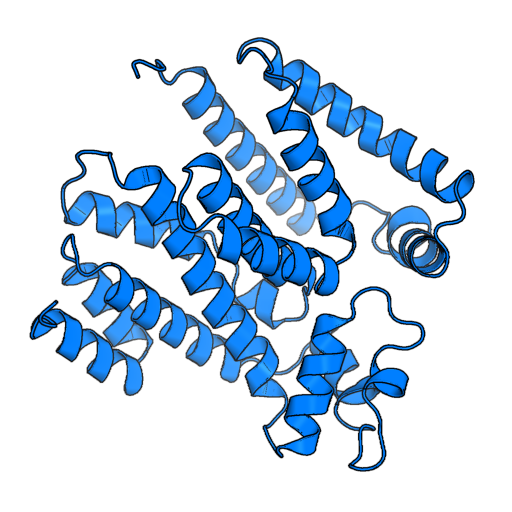0 11.290 17.003 1.00 55.28 284 ASN A O 1
ATOM 2303 N N . ASN A 1 285 ? -20.087 13.289 16.022 1.00 49.53 285 ASN A N 1
ATOM 2304 C CA . ASN A 1 285 ? -18.736 13.487 16.527 1.00 49.53 285 ASN A CA 1
ATOM 2305 C C . ASN A 1 285 ? -18.860 13.956 17.981 1.00 49.53 285 ASN A C 1
ATOM 2307 O O . ASN A 1 285 ? -18.627 15.120 18.280 1.00 49.53 285 ASN A O 1
ATOM 2311 N N . THR A 1 286 ? -19.269 13.066 18.880 1.00 35.47 286 THR A N 1
ATOM 2312 C CA . THR A 1 286 ? -18.875 13.168 20.283 1.00 35.47 286 THR A CA 1
ATOM 2313 C C . THR A 1 286 ? -17.475 12.577 20.364 1.00 35.47 286 THR A C 1
ATOM 2315 O O . THR A 1 286 ? -17.306 11.367 20.542 1.00 35.47 286 THR A O 1
ATOM 2318 N N . CYS A 1 287 ? -16.489 13.427 20.086 1.00 33.00 287 CYS A N 1
ATOM 2319 C CA . CYS A 1 287 ? -15.190 13.318 20.735 1.00 33.00 287 CYS A CA 1
ATOM 2320 C C . CYS A 1 287 ? -15.298 14.034 22.078 1.00 33.00 287 CYS A C 1
ATOM 2322 O O . CYS A 1 287 ? -15.889 15.137 22.083 1.00 33.00 287 CYS A O 1
#

Foldseek 3Di:
DDDDPQLVVLLVCCVVPLVVSLVSCLVPFDPPSLLSNLLSLLSSLLVVQLPPPADDQRVVCCVVQLVPADPPDDLCNQCPLHQQRPLSVVSNVCNNVVNDSSNSLSNLLSLLSSLQLLLVCLVCVPPPDDRNRNSVVSVVSSVVQPSNVSSNDDLLSSLVSLLSSLLSCVVSVHPNVVSVVSLVNSCSSPVVSVVVVVVSVVCVVDDDDLVCVVVVVVVVVVCVVPVLVVVLVPDCPDSVSVCCCCPQPVHPNVDQDPPPVSVVVVCVVVVVVVVVSVCVSPPPPPD

Secondary structure (DSSP, 8-state):
-PPPHHHHHHHHHHHH-HHHHHHHHHHT--TT-HHHHHHHHHHHHHHHHHTS---THHHHHIIIIITT--TT--HHHHHTT-S-HHHHHHHHHHHHTT--TTHHHHHHHHHHHHHHHHHHHHHTTTS---HHHHHHHHHHHHHH--HHHHHTT-HHHHHHHHHHHHHHHHHTTSSHHHHHHHHHHHHHH-GGGHHHHHHHHHHHH----TTTHHHHHHHHHHHHHHHHHHHHHHS--THHHHHHIIIIISSTTTS---SHHHHHHHHHHHHHHHHHHHHHHHS----

Sequence (287 aa):
MQLRRESLLSLIVTFFSPLIGAVLSLLTYKRGHEKNLFVSLSLFAFAVTYFIPPLQDLYRRYTLNYLPYSESTTYIDAITGHVDILMYVVLLFFKKNNIPFFWAPALEAAFSVYLGLSAVNTAIKDKLYKNKQKAFVFLLSFLMINFVGIALGLRFGFAVSLFTYAAIKIIYKERVILSYLFLLLSVCTHFSMLIPVAVLIASMFYSVNKKITPVYCLLAYLAGTFVFFSLFNSIQLGNINDYAQAGYIDGKFANADTTGNAMIMSIFRFTFFFVLYVIYYFSNNTC

Radius of gyration: 20.66 Å; chains: 1; bounding box: 51×49×50 Å

pLDDT: mean 84.01, std 11.47, range [33.0, 97.75]